Protein AF-A0A2E8VNT6-F1 (afdb_monomer_lite)

Sequence (200 aa):
RGEWRAFFTAFHWITGPALMLIVGVPWYIFAEQATSGF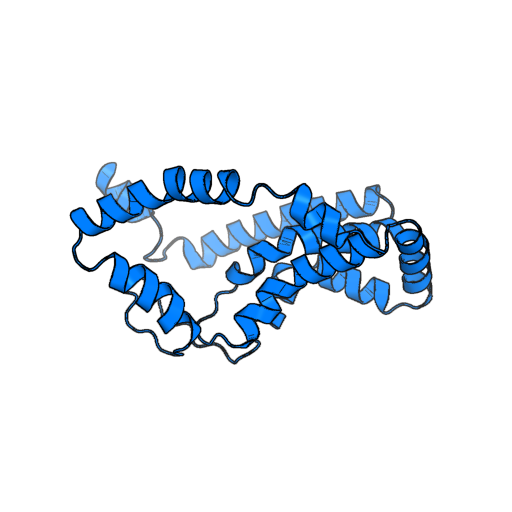LEHFIVGEHFSRFTEPTWEGDPYGAVKDMPRGSVWVFLIVASAPWSLAAGILLAVPAWRRKVLLLTGDVSRDWLVYLMCWALIPAVFFTLARNVLVTYVLPAMPAVAILCGLCLTAVLSRRVIVSGATAMVVLFGAASIVGYERYYAGHKYNQRPIIRTYHE

Radius of gyration: 22.33 Å; chains: 1; bounding box: 42×59×60 Å

pLDDT: mean 86.31, std 10.23, range [54.69, 98.12]

Structure (mmCIF, N/CA/C/O backbone):
data_AF-A0A2E8VNT6-F1
#
_entry.id   AF-A0A2E8VNT6-F1
#
loop_
_atom_site.group_PDB
_atom_site.id
_atom_site.type_symbol
_atom_site.label_atom_id
_atom_site.label_alt_id
_atom_site.label_comp_id
_atom_site.label_asym_id
_atom_site.label_entity_id
_atom_site.label_seq_id
_atom_site.pdbx_PDB_ins_code
_atom_site.Cartn_x
_atom_site.Cartn_y
_atom_site.Cartn_z
_atom_site.occupancy
_atom_site.B_iso_or_equiv
_atom_site.auth_seq_id
_atom_site.auth_comp_id
_atom_site.auth_asym_id
_atom_site.auth_atom_id
_atom_site.pdbx_PDB_model_num
ATOM 1 N N . ARG A 1 1 ? 15.716 -24.598 -4.167 1.00 54.69 1 ARG A N 1
ATOM 2 C CA . ARG A 1 1 ? 16.681 -23.845 -3.328 1.00 54.69 1 ARG A CA 1
ATOM 3 C C . ARG A 1 1 ? 16.250 -23.998 -1.871 1.00 54.69 1 ARG A C 1
ATOM 5 O O . ARG A 1 1 ? 15.074 -23.814 -1.587 1.00 54.69 1 ARG A O 1
ATOM 12 N N . GLY A 1 2 ? 17.143 -24.455 -0.989 1.00 57.56 2 GLY A N 1
ATOM 13 C CA . GLY A 1 2 ? 16.870 -24.809 0.418 1.00 57.56 2 GLY A CA 1
ATOM 14 C C . GLY A 1 2 ? 16.838 -23.624 1.394 1.00 57.56 2 GLY A C 1
ATOM 15 O O . GLY A 1 2 ? 17.173 -23.788 2.561 1.00 57.56 2 GLY A O 1
ATOM 16 N N . GLU A 1 3 ? 16.475 -22.428 0.926 1.00 67.56 3 GLU A N 1
ATOM 17 C CA . GLU A 1 3 ? 16.629 -21.157 1.663 1.00 67.56 3 GLU A CA 1
ATOM 18 C C . GLU A 1 3 ? 15.570 -20.916 2.751 1.00 67.56 3 GLU A C 1
ATOM 20 O O . GLU A 1 3 ? 15.686 -20.015 3.572 1.00 67.56 3 GLU A O 1
ATOM 25 N N . TRP A 1 4 ? 14.556 -21.768 2.827 1.00 69.25 4 TRP A N 1
ATOM 26 C CA . TRP A 1 4 ? 13.490 -21.717 3.827 1.00 69.25 4 TRP A CA 1
ATOM 27 C C . TRP A 1 4 ? 14.045 -22.045 5.215 1.00 69.25 4 TRP A C 1
ATOM 29 O O . TRP A 1 4 ? 13.605 -21.470 6.204 1.00 69.25 4 TRP A O 1
ATOM 39 N N . ARG A 1 5 ? 15.096 -22.874 5.293 1.00 69.75 5 ARG A N 1
ATOM 40 C CA . ARG A 1 5 ? 15.846 -23.074 6.541 1.00 69.75 5 ARG A CA 1
ATOM 41 C C . ARG A 1 5 ? 16.517 -21.783 7.010 1.00 69.75 5 ARG A C 1
ATOM 43 O O . ARG A 1 5 ? 16.443 -21.486 8.194 1.00 69.75 5 ARG A O 1
ATOM 50 N N . ALA A 1 6 ? 17.088 -21.000 6.090 1.00 75.12 6 ALA A N 1
ATOM 51 C CA . ALA A 1 6 ? 17.708 -19.716 6.416 1.00 75.12 6 ALA A CA 1
ATOM 52 C C . ALA A 1 6 ? 16.679 -18.705 6.945 1.00 75.12 6 ALA A C 1
ATOM 54 O O . ALA A 1 6 ? 16.972 -17.989 7.896 1.00 75.12 6 ALA A O 1
ATOM 55 N N . PHE A 1 7 ? 15.457 -18.700 6.401 1.00 72.56 7 PHE A N 1
ATOM 56 C CA . PHE A 1 7 ? 14.344 -17.911 6.940 1.00 72.56 7 PHE A CA 1
ATOM 57 C C . PHE A 1 7 ? 14.046 -18.270 8.403 1.00 72.56 7 PHE A C 1
ATOM 59 O O . PHE A 1 7 ? 14.003 -17.387 9.257 1.00 72.56 7 PHE A O 1
ATOM 66 N N . PHE A 1 8 ? 13.919 -19.562 8.723 1.00 77.81 8 PHE A N 1
ATOM 67 C CA . PHE A 1 8 ? 13.650 -19.988 10.099 1.00 77.81 8 PHE A CA 1
ATOM 68 C C . PHE A 1 8 ? 14.819 -19.731 11.059 1.00 77.81 8 PHE A C 1
ATOM 70 O O . PHE A 1 8 ? 14.569 -19.508 12.238 1.00 77.81 8 PHE A O 1
ATOM 77 N N . THR A 1 9 ? 16.069 -19.716 10.591 1.00 78.75 9 THR A N 1
ATOM 78 C CA . THR A 1 9 ? 17.236 -19.447 11.450 1.00 78.75 9 THR A CA 1
ATOM 79 C C . THR A 1 9 ? 17.587 -17.966 11.579 1.00 78.75 9 THR A C 1
ATOM 81 O O . THR A 1 9 ? 18.187 -17.577 12.574 1.00 78.75 9 THR A O 1
ATOM 84 N N . ALA A 1 10 ? 17.253 -17.139 10.586 1.00 78.69 10 ALA A N 1
ATOM 85 C CA . ALA A 1 10 ? 17.544 -15.704 10.594 1.00 78.69 10 ALA A CA 1
ATOM 86 C C . ALA A 1 10 ? 16.441 -14.876 11.269 1.00 78.69 10 ALA A C 1
ATOM 88 O O . ALA A 1 10 ? 16.672 -13.733 11.663 1.00 78.69 10 ALA A O 1
ATOM 89 N N . PHE A 1 11 ? 15.231 -15.428 11.380 1.00 82.38 11 PHE A N 1
ATOM 90 C CA . PHE A 1 11 ? 14.102 -14.721 11.961 1.00 82.38 11 PHE A CA 1
ATOM 91 C C . PHE A 1 11 ? 14.100 -14.821 13.492 1.00 82.38 11 PHE A C 1
ATOM 93 O O . PHE A 1 11 ? 14.269 -15.886 14.086 1.00 82.38 11 PHE A O 1
ATOM 100 N N . HIS A 1 12 ? 13.872 -13.686 14.145 1.00 89.81 12 HIS A N 1
ATOM 101 C CA . HIS A 1 12 ? 13.847 -13.547 15.597 1.00 89.81 12 HIS A CA 1
ATOM 102 C C . HIS A 1 12 ? 12.494 -13.995 16.176 1.00 89.81 12 HIS A C 1
ATOM 104 O O . HIS A 1 12 ? 11.727 -13.182 16.690 1.00 89.81 12 HIS A O 1
ATOM 110 N N . TRP A 1 13 ? 12.190 -15.294 16.086 1.00 89.94 13 TRP A N 1
ATOM 111 C CA . TRP A 1 13 ? 10.871 -15.869 16.408 1.00 89.94 13 TRP A CA 1
ATOM 112 C C . TRP A 1 13 ? 10.367 -15.608 17.826 1.00 89.94 13 TRP A C 1
ATOM 114 O O . TRP A 1 13 ? 9.163 -15.636 18.048 1.00 89.94 13 TRP A O 1
ATOM 124 N N . ILE A 1 14 ? 11.269 -15.370 18.778 1.00 93.12 14 ILE A N 1
ATOM 125 C CA . ILE A 1 14 ? 10.905 -15.108 20.175 1.00 93.12 14 ILE A CA 1
ATOM 126 C C . ILE A 1 14 ? 11.100 -13.631 20.501 1.00 93.12 14 ILE A C 1
ATOM 128 O O . ILE A 1 14 ? 10.168 -12.969 20.949 1.00 93.12 14 ILE A O 1
ATOM 132 N N . THR A 1 15 ? 12.293 -13.086 20.249 1.00 94.62 15 THR A N 1
ATOM 133 C CA . THR A 1 15 ? 12.616 -11.706 20.636 1.00 94.62 15 THR A CA 1
ATOM 134 C C . THR A 1 15 ? 11.823 -10.670 19.840 1.00 94.62 15 THR A C 1
ATOM 136 O O . THR A 1 15 ? 11.452 -9.647 20.407 1.00 94.62 15 THR A O 1
ATOM 139 N N . GLY A 1 16 ? 11.494 -10.941 18.572 1.00 93.50 16 GLY A N 1
ATOM 140 C CA . GLY A 1 16 ? 10.648 -10.069 17.753 1.00 93.50 16 GLY A CA 1
ATOM 141 C C . GLY A 1 16 ? 9.225 -9.946 18.309 1.00 93.50 16 GLY A C 1
ATOM 142 O O . GLY A 1 16 ? 8.8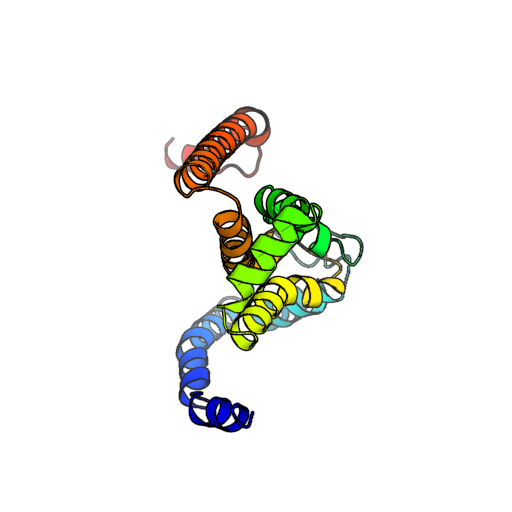17 -8.840 18.665 1.00 93.50 16 GLY A O 1
ATOM 143 N N . PRO A 1 17 ? 8.471 -11.055 18.449 1.00 96.00 17 PRO A N 1
ATOM 144 C CA . PRO A 1 17 ? 7.146 -11.025 19.065 1.00 96.00 17 PRO A CA 1
ATOM 145 C C . PRO A 1 17 ? 7.150 -10.526 20.512 1.00 96.00 17 PRO A C 1
ATOM 147 O O . PRO A 1 17 ? 6.259 -9.770 20.886 1.00 96.00 17 PRO A O 1
ATOM 150 N N . ALA A 1 18 ? 8.159 -10.873 21.318 1.00 97.06 18 ALA A N 1
ATOM 151 C CA . ALA A 1 18 ? 8.273 -10.355 22.681 1.00 97.06 18 ALA A CA 1
ATOM 152 C C . ALA A 1 18 ? 8.404 -8.825 22.693 1.00 97.06 18 ALA A C 1
ATOM 154 O O . ALA A 1 18 ? 7.678 -8.155 23.424 1.00 97.06 18 ALA A O 1
ATOM 155 N N . LEU A 1 19 ? 9.267 -8.261 21.841 1.00 97.19 19 LEU A N 1
ATOM 156 C CA . LEU A 1 19 ? 9.406 -6.813 21.699 1.00 97.19 19 LEU A CA 1
ATOM 157 C C . LEU A 1 19 ? 8.105 -6.166 21.205 1.00 97.19 19 LEU A C 1
ATOM 159 O O . LEU A 1 19 ? 7.689 -5.147 21.750 1.00 97.19 19 LEU A O 1
ATOM 163 N N . MET A 1 20 ? 7.433 -6.775 20.222 1.00 97.06 20 MET A N 1
ATOM 164 C CA . MET A 1 20 ? 6.132 -6.312 19.729 1.00 97.06 20 MET A CA 1
ATOM 165 C C . MET A 1 20 ? 5.100 -6.232 20.861 1.00 97.06 20 MET A C 1
ATOM 167 O O . MET A 1 20 ? 4.397 -5.231 20.974 1.00 97.06 20 MET A O 1
ATOM 171 N N . LEU A 1 21 ? 5.021 -7.259 21.713 1.00 97.69 21 LEU A N 1
ATOM 172 C CA . LEU A 1 21 ? 4.088 -7.288 22.839 1.00 97.69 21 LEU A CA 1
ATOM 173 C C . LEU A 1 21 ? 4.453 -6.250 23.902 1.00 97.69 21 LEU A C 1
ATOM 175 O O . LEU A 1 21 ? 3.574 -5.528 24.3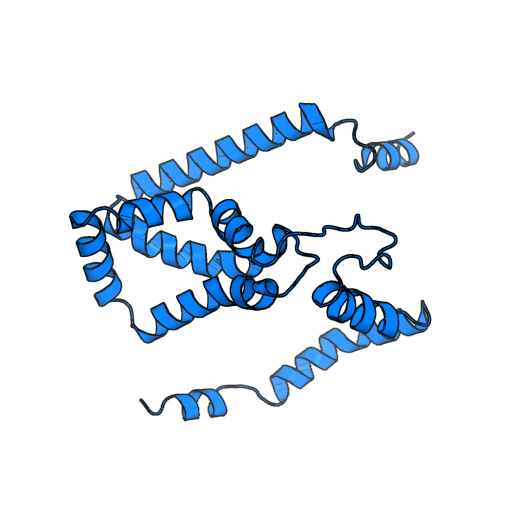56 1.00 97.69 21 LEU A O 1
ATOM 179 N N . ILE A 1 22 ? 5.736 -6.128 24.253 1.00 98.06 22 ILE A N 1
ATOM 180 C CA . ILE A 1 22 ? 6.217 -5.136 25.227 1.00 98.06 22 ILE A CA 1
ATOM 181 C C . ILE A 1 22 ? 5.878 -3.711 24.780 1.00 98.06 22 ILE A C 1
ATOM 183 O O . ILE A 1 22 ? 5.513 -2.884 25.609 1.00 98.06 22 ILE A O 1
ATOM 187 N N . VAL A 1 23 ? 5.978 -3.421 23.482 1.00 97.94 23 VAL A N 1
ATOM 188 C CA . VAL A 1 23 ? 5.670 -2.092 22.938 1.00 97.94 23 VAL A CA 1
ATOM 189 C C . VAL A 1 23 ? 4.162 -1.880 22.775 1.00 97.94 23 VAL A C 1
ATOM 191 O O . VAL A 1 23 ? 3.658 -0.811 23.106 1.00 97.94 23 VAL A O 1
ATOM 194 N N . GLY A 1 24 ? 3.435 -2.872 22.257 1.00 97.00 24 GLY A N 1
ATOM 195 C CA . GLY A 1 24 ? 2.027 -2.720 21.888 1.00 97.00 24 GLY A CA 1
ATOM 196 C C . GLY A 1 24 ? 1.048 -2.901 23.048 1.00 97.00 24 GLY A C 1
ATOM 197 O O . GLY A 1 24 ? 0.158 -2.076 23.239 1.00 97.00 24 GLY A O 1
ATOM 198 N N . VAL A 1 25 ? 1.201 -3.972 23.831 1.00 97.62 25 VAL A N 1
ATOM 199 C CA . VAL A 1 25 ? 0.207 -4.408 24.830 1.00 97.62 25 VAL A CA 1
ATOM 200 C C . VAL A 1 25 ? -0.062 -3.379 25.936 1.00 97.62 25 VAL A C 1
ATOM 202 O O . VAL A 1 25 ? -1.234 -3.231 26.286 1.00 97.62 25 VAL A O 1
ATOM 205 N N . PRO A 1 26 ? 0.926 -2.634 26.478 1.00 98.12 26 PRO A N 1
ATOM 206 C CA . PRO A 1 26 ? 0.655 -1.696 27.568 1.00 98.12 26 PRO A CA 1
ATOM 207 C C . PRO A 1 26 ? -0.438 -0.673 27.242 1.00 98.12 26 PRO A C 1
ATOM 209 O O . PRO A 1 26 ? -1.290 -0.399 28.082 1.00 98.12 26 PRO A O 1
ATOM 212 N N . TRP A 1 27 ? -0.469 -0.159 26.007 1.00 97.56 27 TRP A N 1
ATOM 213 C CA . TRP A 1 27 ? -1.494 0.797 25.589 1.00 97.56 27 TRP A CA 1
ATOM 214 C C . TRP A 1 27 ? -2.894 0.174 25.557 1.00 97.56 27 TRP A C 1
ATOM 216 O O . TRP A 1 27 ? -3.840 0.784 26.047 1.00 97.56 27 TRP A O 1
ATOM 226 N N . TYR A 1 28 ? -3.023 -1.057 25.053 1.00 96.81 28 TYR A N 1
ATOM 227 C CA . TYR A 1 28 ? -4.299 -1.781 25.031 1.00 96.81 28 TYR A CA 1
ATOM 228 C C . TYR A 1 28 ? -4.842 -2.038 26.442 1.00 96.81 28 TYR A C 1
ATOM 230 O O . TYR A 1 28 ? -6.045 -1.915 26.662 1.00 96.81 28 TYR A O 1
ATOM 238 N N . ILE A 1 29 ? -3.963 -2.341 27.406 1.00 97.56 29 ILE A N 1
ATOM 239 C CA . ILE A 1 29 ? -4.353 -2.502 28.814 1.00 97.56 29 ILE A CA 1
ATOM 240 C C . ILE A 1 29 ? -4.888 -1.177 29.370 1.00 97.56 29 ILE A C 1
ATOM 242 O O . ILE A 1 29 ? -5.965 -1.157 29.963 1.00 97.56 29 ILE A O 1
ATOM 246 N N . PHE A 1 30 ? -4.178 -0.065 29.160 1.00 97.88 30 PHE A N 1
ATOM 247 C CA . PHE A 1 30 ? -4.637 1.240 29.644 1.00 97.88 30 PHE A CA 1
ATOM 248 C C . PHE A 1 30 ? -5.936 1.697 28.973 1.00 97.88 30 PHE A C 1
ATOM 250 O O . PHE A 1 30 ? -6.785 2.280 29.643 1.00 97.88 30 PHE A O 1
ATOM 257 N N . ALA A 1 31 ? -6.119 1.407 27.684 1.00 97.12 31 ALA A N 1
ATOM 258 C CA . ALA A 1 31 ? -7.351 1.713 26.967 1.00 97.12 31 ALA A CA 1
ATOM 259 C C . ALA A 1 31 ? -8.554 0.947 27.546 1.00 97.12 31 ALA A C 1
ATOM 261 O O . ALA A 1 31 ? -9.582 1.560 27.816 1.00 97.12 31 ALA A O 1
ATOM 262 N N . GLU A 1 32 ? -8.406 -0.353 27.825 1.00 97.56 32 GLU A N 1
ATOM 263 C CA . GLU A 1 32 ? -9.459 -1.159 28.463 1.00 97.56 32 GLU A CA 1
ATOM 264 C C . GLU A 1 32 ? -9.783 -0.677 29.883 1.00 97.56 32 GLU A C 1
ATOM 266 O O . GLU A 1 32 ? -10.946 -0.595 30.269 1.00 97.56 32 GLU A O 1
ATOM 271 N N . GLN A 1 33 ? -8.763 -0.310 30.665 1.00 97.62 33 GLN A N 1
ATOM 272 C CA . GLN A 1 33 ? -8.960 0.229 32.014 1.00 97.62 33 GLN A CA 1
ATOM 273 C C . GLN A 1 33 ? -9.677 1.585 32.003 1.00 97.62 33 GLN A C 1
ATOM 275 O O . GLN A 1 33 ? -10.478 1.863 32.893 1.00 97.62 33 GLN A O 1
ATOM 280 N N . ALA A 1 34 ? -9.385 2.432 31.014 1.00 97.38 34 ALA A N 1
ATOM 281 C CA . ALA A 1 34 ? -10.008 3.743 30.868 1.00 97.38 34 ALA A CA 1
ATOM 282 C C . ALA A 1 34 ? -11.419 3.666 30.266 1.00 97.38 34 ALA A C 1
ATOM 284 O O . ALA A 1 34 ? -12.248 4.543 30.507 1.00 97.38 34 ALA A O 1
ATOM 285 N N . THR A 1 35 ? -11.702 2.652 29.449 1.00 96.38 35 THR A N 1
ATOM 286 C CA . THR A 1 35 ? -12.988 2.468 28.772 1.00 96.38 35 THR A CA 1
ATOM 287 C C . THR A 1 35 ? -13.298 0.980 28.684 1.00 96.38 35 THR A C 1
ATOM 289 O O . THR A 1 35 ? -12.844 0.288 27.776 1.00 96.38 35 THR A O 1
ATOM 292 N N . SER A 1 36 ? -14.081 0.488 29.646 1.00 96.06 36 SER A N 1
ATOM 293 C CA . SER A 1 36 ? -14.456 -0.927 29.704 1.00 96.06 36 SER A CA 1
ATOM 294 C C . SER A 1 36 ? -15.194 -1.358 28.432 1.00 96.06 36 SER A C 1
ATOM 296 O O . SER A 1 36 ? -16.091 -0.653 27.966 1.00 96.06 36 SER A O 1
ATOM 298 N N . GLY A 1 37 ? -14.805 -2.507 27.873 1.00 94.88 37 GLY A N 1
ATOM 299 C CA . GLY A 1 37 ? -15.329 -3.031 26.609 1.00 94.88 37 GLY A CA 1
ATOM 300 C C . GLY A 1 37 ? -14.573 -2.547 25.366 1.00 94.88 37 GLY A C 1
ATOM 301 O O . GLY A 1 37 ? -14.934 -2.921 24.248 1.00 94.88 37 GLY A O 1
ATOM 302 N N . PHE A 1 38 ? -13.512 -1.748 25.530 1.00 94.88 38 PHE A N 1
ATOM 303 C CA . PHE A 1 38 ? -12.691 -1.261 24.422 1.00 94.88 38 PHE A CA 1
ATOM 304 C C . PHE A 1 38 ? -12.102 -2.404 23.588 1.00 94.88 38 PHE A C 1
ATOM 306 O O . PHE A 1 38 ? -12.161 -2.345 22.363 1.00 94.88 38 PHE A O 1
ATOM 313 N N . LEU A 1 39 ? -11.551 -3.450 24.211 1.00 95.88 39 LEU A N 1
ATOM 314 C CA . LEU A 1 39 ? -10.917 -4.557 23.489 1.00 95.88 39 LEU A CA 1
ATOM 315 C C . LEU A 1 39 ? -11.917 -5.365 22.670 1.00 95.88 39 LEU A C 1
ATOM 317 O O . LEU A 1 39 ? -11.607 -5.741 21.541 1.00 95.88 39 LEU A O 1
ATOM 321 N N . GLU A 1 40 ? -13.109 -5.614 23.211 1.00 94.62 40 GLU A N 1
ATOM 322 C CA . GLU A 1 40 ? -14.177 -6.295 22.479 1.00 94.62 40 GLU A CA 1
ATOM 323 C C . GLU A 1 40 ? -14.585 -5.468 21.259 1.00 94.62 40 GLU A C 1
ATOM 325 O O . GLU A 1 40 ? -14.558 -5.960 20.132 1.00 94.62 40 GLU A O 1
ATOM 330 N N . HIS A 1 41 ? -14.853 -4.179 21.458 1.00 91.50 41 HIS A N 1
ATOM 331 C CA . HIS A 1 41 ? -15.207 -3.281 20.369 1.00 91.50 41 HIS A CA 1
ATOM 332 C C . HIS A 1 41 ? -14.091 -3.164 19.311 1.00 91.50 41 HIS A C 1
ATOM 334 O O . HIS A 1 41 ? -14.339 -3.340 18.119 1.00 91.50 41 HIS A O 1
ATOM 340 N N . PHE A 1 42 ? -12.850 -2.903 19.727 1.00 92.00 42 PHE A N 1
ATOM 341 C CA . PHE A 1 42 ? -11.739 -2.628 18.819 1.00 92.00 42 PHE A CA 1
ATOM 342 C C . PHE A 1 42 ? -11.224 -3.887 18.117 1.00 92.00 42 PHE A C 1
ATOM 344 O O . PHE A 1 42 ? -10.982 -3.867 16.912 1.00 92.00 42 PHE A O 1
ATOM 351 N N . ILE A 1 43 ? -11.040 -5.001 18.830 1.00 93.75 43 ILE A N 1
ATOM 352 C CA . ILE A 1 43 ? -10.542 -6.234 18.209 1.00 93.75 43 ILE A CA 1
ATOM 353 C C . ILE A 1 43 ? -11.675 -6.924 17.452 1.00 93.75 43 ILE A C 1
ATOM 355 O O . ILE A 1 43 ? -11.504 -7.227 16.276 1.00 93.75 43 ILE A O 1
ATOM 359 N N . VAL A 1 44 ? -12.831 -7.164 18.079 1.00 92.12 44 VAL A N 1
ATOM 360 C CA . VAL A 1 44 ? -13.922 -7.921 17.441 1.00 92.12 44 VAL A CA 1
ATOM 361 C C . VAL A 1 44 ? -14.675 -7.054 16.440 1.00 92.12 44 VAL A C 1
ATOM 363 O O . VAL A 1 44 ? -14.716 -7.396 15.260 1.00 92.12 44 VAL A O 1
ATOM 366 N N . GLY A 1 45 ? -15.207 -5.915 16.876 1.00 89.25 45 GLY A N 1
ATOM 367 C CA . GLY A 1 45 ? -16.002 -5.030 16.021 1.00 89.25 45 GLY A CA 1
ATOM 368 C C . GLY A 1 45 ? -15.194 -4.435 14.865 1.00 89.25 45 GLY A C 1
ATOM 369 O O . GLY A 1 45 ? -15.459 -4.705 13.691 1.00 89.25 45 GLY A O 1
ATOM 370 N N . GLU A 1 46 ? -14.159 -3.659 15.187 1.00 88.56 46 GLU A N 1
ATOM 371 C CA . GLU A 1 46 ? -13.434 -2.869 14.181 1.00 88.56 46 GLU A CA 1
ATOM 372 C C . GLU A 1 46 ? -12.539 -3.699 13.244 1.00 88.56 46 GLU A C 1
ATOM 374 O O . GLU A 1 46 ? -12.217 -3.219 12.154 1.00 88.56 46 GLU A O 1
ATOM 379 N N . HIS A 1 47 ? -12.163 -4.936 13.607 1.00 89.56 47 HIS A N 1
ATOM 380 C CA . HIS A 1 47 ? -11.392 -5.823 12.720 1.00 89.56 47 HIS A CA 1
ATOM 381 C C . HIS A 1 47 ? -12.228 -6.971 12.144 1.00 89.56 47 HIS A C 1
ATOM 383 O O . HIS A 1 47 ? -12.315 -7.091 10.921 1.00 89.56 47 HIS A O 1
ATOM 389 N N . PHE A 1 48 ? -12.835 -7.828 12.973 1.00 89.19 48 PHE A N 1
ATOM 390 C CA . PHE A 1 48 ? -13.541 -9.017 12.474 1.00 89.19 48 PHE A CA 1
ATOM 391 C C . PHE A 1 48 ? -14.905 -8.674 11.871 1.00 89.19 48 PHE A C 1
ATOM 393 O O . PHE A 1 48 ? -15.170 -9.051 10.723 1.00 89.19 48 PHE A O 1
ATOM 400 N N . SER A 1 49 ? -15.752 -7.943 12.601 1.00 87.50 49 SER A N 1
ATOM 401 C CA . SER A 1 49 ? -17.081 -7.561 12.111 1.00 87.50 49 SER A CA 1
ATOM 402 C C . SER A 1 49 ? -16.953 -6.649 10.897 1.00 87.50 49 SER A C 1
ATOM 404 O O . SER A 1 49 ? -17.506 -6.961 9.848 1.00 87.50 49 SER A O 1
ATOM 406 N N . ARG A 1 50 ? -16.108 -5.611 10.946 1.00 84.50 50 ARG A N 1
ATOM 407 C CA . ARG A 1 50 ? -15.853 -4.737 9.783 1.00 84.50 50 ARG A CA 1
ATOM 408 C C . ARG A 1 50 ? -15.353 -5.492 8.543 1.00 84.50 50 ARG A C 1
ATOM 410 O O . ARG A 1 50 ? -15.704 -5.125 7.423 1.00 84.50 50 ARG A O 1
ATOM 417 N N . PHE A 1 51 ? -14.533 -6.532 8.703 1.00 87.00 51 PHE A N 1
ATOM 418 C CA . PHE A 1 51 ? -14.056 -7.315 7.560 1.00 87.00 51 PHE A CA 1
ATOM 419 C C . PHE A 1 51 ? -15.159 -8.201 6.959 1.00 87.00 51 PHE A C 1
ATOM 421 O O . PHE A 1 51 ? -15.245 -8.347 5.737 1.00 87.00 51 PHE A O 1
ATOM 428 N N . THR A 1 52 ? -16.000 -8.804 7.799 1.00 85.69 52 THR A N 1
ATOM 429 C CA . THR A 1 52 ? -16.960 -9.841 7.384 1.00 85.69 52 THR A CA 1
ATOM 430 C C . THR A 1 52 ? -18.351 -9.292 7.055 1.00 85.69 52 THR A C 1
ATOM 432 O O . THR A 1 52 ? -19.024 -9.802 6.150 1.00 85.69 52 THR A O 1
ATOM 435 N N . GLU A 1 53 ? -18.783 -8.225 7.717 1.00 81.50 53 GLU A N 1
ATOM 436 C CA . GLU A 1 53 ? -20.117 -7.632 7.618 1.00 81.50 53 GLU A CA 1
ATOM 437 C C . GLU A 1 53 ? -20.117 -6.405 6.679 1.00 81.50 53 GLU A C 1
ATOM 439 O O . GLU A 1 53 ? -19.176 -5.613 6.699 1.00 81.50 53 GLU A O 1
ATOM 444 N N . PRO A 1 54 ? -21.138 -6.223 5.815 1.00 68.88 54 PRO A N 1
ATOM 445 C CA . PRO A 1 54 ? -21.220 -5.062 4.918 1.00 68.88 54 PRO A CA 1
ATOM 446 C C . PRO A 1 54 ? -21.587 -3.772 5.655 1.00 68.88 54 PRO A C 1
ATOM 448 O O . PRO A 1 54 ? -21.089 -2.698 5.333 1.00 68.88 54 PRO A O 1
ATOM 451 N N . THR A 1 55 ? -22.449 -3.890 6.661 1.00 64.94 55 THR A N 1
ATOM 452 C CA . THR A 1 55 ? -23.056 -2.786 7.402 1.00 64.94 55 THR A CA 1
ATOM 453 C C . THR A 1 55 ? -22.665 -2.877 8.869 1.00 64.94 55 THR A C 1
ATOM 455 O O . THR A 1 55 ? -23.516 -3.040 9.738 1.00 64.94 55 THR A O 1
ATOM 458 N N . TRP A 1 56 ? -21.362 -2.809 9.152 1.00 65.50 56 TRP A N 1
ATOM 459 C CA . TRP A 1 56 ? -20.914 -2.577 10.524 1.00 65.50 56 TRP A CA 1
ATOM 460 C C . TRP A 1 56 ? -21.317 -1.151 10.927 1.00 65.50 56 TRP A C 1
ATOM 462 O O . TRP A 1 56 ? -20.635 -0.185 10.587 1.00 65.50 56 TRP A O 1
ATOM 472 N N . GLU A 1 57 ? -22.468 -1.033 11.591 1.00 58.97 57 GLU A N 1
ATOM 473 C CA . GLU A 1 57 ? -23.028 0.219 12.129 1.00 58.97 57 GLU A CA 1
ATOM 474 C C . GLU A 1 57 ? -22.373 0.641 13.453 1.00 58.97 57 GLU A C 1
ATOM 476 O O . GLU A 1 57 ? -22.667 1.707 13.984 1.00 58.97 57 GLU A O 1
ATOM 481 N N . GLY A 1 58 ? -21.474 -0.186 13.992 1.00 58.25 58 GLY A N 1
ATOM 482 C CA . GLY A 1 58 ? -20.826 0.048 15.277 1.00 58.25 58 GLY A CA 1
ATOM 483 C C . GLY A 1 58 ? -19.717 1.098 15.268 1.00 58.25 58 GLY A C 1
ATOM 484 O O . GLY A 1 58 ? -19.108 1.280 16.313 1.00 58.25 58 GLY A O 1
ATOM 485 N N . ASP A 1 59 ? -19.447 1.785 14.151 1.00 62.66 59 ASP A N 1
ATOM 486 C CA . ASP A 1 59 ? -18.500 2.908 14.103 1.00 62.66 59 ASP A CA 1
ATOM 487 C C . ASP A 1 59 ? -19.229 4.241 14.390 1.00 62.66 59 ASP A C 1
ATOM 489 O O . ASP A 1 59 ? -19.845 4.809 13.484 1.00 62.66 59 ASP A O 1
ATOM 493 N N . PRO A 1 60 ? -19.156 4.792 15.620 1.00 55.47 60 PRO A N 1
ATOM 494 C CA . PRO A 1 60 ? -19.776 6.077 15.952 1.00 55.47 60 PRO A CA 1
ATOM 495 C C . PRO A 1 60 ? -19.184 7.280 15.194 1.00 55.47 60 PRO A C 1
ATOM 497 O O . PRO A 1 60 ? -19.744 8.377 15.264 1.00 55.47 60 PRO A O 1
ATOM 500 N N . TYR A 1 61 ? -18.070 7.112 14.472 1.00 55.31 61 TYR A N 1
ATOM 501 C CA . TYR A 1 61 ? -17.323 8.195 13.828 1.00 55.31 61 TYR A CA 1
ATOM 502 C C . TYR A 1 61 ? -17.208 8.062 12.299 1.00 55.31 61 TYR A C 1
ATOM 504 O O . TYR A 1 61 ? -16.794 9.021 11.637 1.00 55.31 61 TYR A O 1
ATOM 512 N N . GLY A 1 62 ? -17.589 6.923 11.717 1.00 55.53 62 GLY A N 1
ATOM 513 C CA . GLY A 1 62 ? -17.408 6.616 10.299 1.00 55.53 62 GLY A CA 1
ATOM 514 C C . GLY A 1 62 ? -18.703 6.263 9.571 1.00 55.53 62 GLY A C 1
ATOM 515 O O . GLY A 1 62 ? -19.544 5.519 10.057 1.00 55.53 62 GLY A O 1
ATOM 516 N N . ALA A 1 63 ? -18.859 6.774 8.348 1.00 58.78 63 ALA A N 1
ATOM 517 C CA . ALA A 1 63 ? -19.928 6.320 7.461 1.00 58.78 63 ALA A CA 1
ATOM 518 C C . ALA A 1 63 ? -19.663 4.878 6.994 1.00 58.78 63 ALA A C 1
ATOM 520 O O . ALA A 1 63 ? -18.528 4.554 6.632 1.00 58.78 63 ALA A O 1
ATOM 521 N N . VAL A 1 64 ? -20.709 4.047 6.936 1.00 60.16 64 VAL A N 1
ATOM 522 C CA . VAL A 1 64 ? -20.652 2.713 6.318 1.00 60.16 64 VAL A CA 1
ATOM 523 C C . VAL A 1 64 ? -20.223 2.853 4.857 1.00 60.16 64 VAL A C 1
ATOM 525 O O . VAL A 1 64 ? -20.814 3.617 4.092 1.00 60.16 64 VAL A O 1
ATOM 528 N N . LYS A 1 65 ? -19.178 2.120 4.468 1.00 67.44 65 LYS A N 1
ATOM 529 C CA . LYS A 1 65 ? -18.646 2.093 3.102 1.00 67.44 65 LYS A CA 1
ATOM 530 C C . LYS A 1 65 ? -18.815 0.700 2.522 1.00 67.44 65 LYS A C 1
ATOM 532 O O . LYS A 1 65 ? -17.838 -0.024 2.349 1.00 67.44 65 LYS A O 1
ATOM 537 N N . ASP A 1 66 ? -20.069 0.334 2.272 1.00 77.50 66 ASP A N 1
ATOM 538 C CA . ASP A 1 66 ? -20.394 -0.920 1.598 1.00 77.50 66 ASP A CA 1
ATOM 539 C C . ASP A 1 66 ? -19.976 -0.828 0.127 1.00 77.50 66 ASP A C 1
ATOM 541 O O . ASP A 1 66 ? -20.545 -0.076 -0.670 1.00 77.50 66 ASP A O 1
ATOM 545 N N . MET A 1 67 ? -18.919 -1.560 -0.206 1.00 82.31 67 MET A N 1
ATOM 546 C CA . MET A 1 67 ? -18.317 -1.590 -1.530 1.00 82.31 67 MET A CA 1
ATOM 547 C C . MET A 1 67 ? -18.484 -2.994 -2.116 1.00 82.31 67 MET A C 1
ATOM 549 O O . MET A 1 67 ? -18.281 -3.989 -1.414 1.00 82.31 67 MET A O 1
ATOM 553 N N . PRO A 1 68 ? -18.764 -3.124 -3.428 1.00 87.19 68 PRO A N 1
ATOM 554 C CA . PRO A 1 68 ? -18.755 -4.422 -4.089 1.00 87.19 68 PRO A CA 1
ATOM 555 C C . PRO A 1 68 ? -17.441 -5.170 -3.835 1.00 87.19 68 PRO A C 1
ATOM 557 O O . PRO A 1 68 ? -16.356 -4.575 -3.874 1.00 87.19 68 PRO A O 1
ATOM 560 N N . ARG A 1 69 ? -17.518 -6.487 -3.611 1.00 89.12 69 ARG A N 1
ATOM 561 C CA . ARG A 1 69 ? -16.326 -7.327 -3.412 1.00 89.12 69 ARG A CA 1
ATOM 562 C C . ARG A 1 69 ? -15.345 -7.149 -4.568 1.00 89.12 69 ARG A C 1
ATOM 564 O O . ARG A 1 69 ? -15.738 -7.099 -5.730 1.00 89.12 69 ARG A O 1
ATOM 571 N N . GLY A 1 70 ? -14.062 -7.052 -4.236 1.00 90.69 70 GLY A N 1
ATOM 572 C CA . GLY A 1 70 ? -13.009 -6.782 -5.215 1.00 90.69 70 GLY A CA 1
ATOM 573 C C . GLY A 1 70 ? -12.833 -5.306 -5.603 1.00 90.69 70 GLY A C 1
ATOM 574 O O . GLY A 1 70 ? -11.910 -5.012 -6.360 1.00 90.69 70 GLY A O 1
ATOM 575 N N . SER A 1 71 ? -13.603 -4.359 -5.046 1.00 92.50 71 SER A N 1
ATOM 576 C CA . SER A 1 71 ? -13.376 -2.912 -5.265 1.00 92.50 71 SER A CA 1
ATOM 577 C C . SER A 1 71 ? -11.948 -2.471 -4.919 1.00 92.50 71 SER A C 1
ATOM 579 O O . SER A 1 71 ? -11.414 -1.545 -5.530 1.00 92.50 71 SER A O 1
ATOM 581 N N . VAL A 1 72 ? -11.283 -3.183 -4.002 1.00 93.69 72 VAL A N 1
ATOM 582 C CA . VAL A 1 72 ? -9.881 -2.943 -3.638 1.00 93.69 72 VAL A CA 1
ATOM 583 C C . VAL A 1 72 ? -8.917 -3.016 -4.828 1.00 93.69 72 VAL A C 1
ATOM 585 O O . VAL A 1 72 ? -7.924 -2.296 -4.845 1.00 93.69 72 VAL A O 1
ATOM 588 N N . TRP A 1 73 ? -9.208 -3.817 -5.858 1.00 93.94 73 TRP A N 1
ATOM 589 C CA . TRP A 1 73 ? -8.380 -3.881 -7.068 1.00 93.94 73 TRP A CA 1
ATOM 590 C C . TRP A 1 73 ? -8.440 -2.576 -7.858 1.00 93.94 73 TRP A C 1
ATOM 592 O O . TRP A 1 73 ? -7.415 -2.073 -8.315 1.00 93.94 73 TRP A O 1
ATOM 602 N N . VAL A 1 74 ? -9.634 -1.989 -7.959 1.00 92.69 74 VAL A N 1
ATOM 603 C CA . VAL A 1 74 ? -9.820 -0.669 -8.569 1.00 92.69 74 VAL A CA 1
ATOM 604 C C . VAL A 1 74 ? -9.120 0.390 -7.725 1.00 92.69 74 VAL A C 1
ATOM 606 O O . VAL A 1 74 ? -8.395 1.216 -8.273 1.00 92.69 74 VAL A O 1
ATOM 609 N N . PHE A 1 75 ? -9.253 0.332 -6.395 1.00 93.25 75 PHE A N 1
ATOM 610 C CA . PHE A 1 75 ? -8.541 1.244 -5.495 1.00 93.25 75 PHE A CA 1
ATOM 611 C C . PHE A 1 75 ? -7.029 1.137 -5.651 1.00 93.25 75 PHE A C 1
ATOM 613 O O . PHE A 1 75 ? -6.368 2.167 -5.694 1.00 93.25 75 PHE A O 1
ATOM 620 N N . LEU A 1 76 ? -6.481 -0.070 -5.809 1.00 93.19 76 LEU A N 1
ATOM 621 C CA . LEU A 1 76 ? -5.055 -0.273 -6.046 1.00 93.19 76 LEU A CA 1
ATOM 622 C C . LEU A 1 76 ? -4.623 0.392 -7.353 1.00 93.19 76 LEU A C 1
ATOM 624 O O . LEU A 1 76 ? -3.636 1.124 -7.356 1.00 93.19 76 LEU A O 1
ATOM 628 N N . ILE A 1 77 ? -5.367 0.193 -8.446 1.00 90.50 77 ILE A N 1
ATOM 629 C CA . ILE A 1 77 ? -5.068 0.805 -9.751 1.00 90.50 77 ILE A CA 1
ATOM 630 C C . ILE A 1 77 ? -5.135 2.332 -9.667 1.00 90.50 77 ILE A C 1
ATOM 632 O O . ILE A 1 77 ? -4.225 3.004 -10.147 1.00 90.50 77 ILE A O 1
ATOM 636 N N . VAL A 1 78 ? -6.176 2.878 -9.035 1.00 89.81 78 VAL A N 1
ATOM 637 C CA . VAL A 1 78 ? -6.381 4.328 -8.898 1.00 89.81 78 VAL A CA 1
ATOM 638 C C . VAL A 1 78 ? -5.343 4.954 -7.966 1.00 89.81 78 VAL A C 1
ATOM 640 O O . VAL A 1 78 ? -4.763 5.975 -8.313 1.00 89.81 78 VAL A O 1
ATOM 643 N N . ALA A 1 79 ? -5.049 4.340 -6.820 1.00 89.44 79 ALA A N 1
ATOM 644 C CA . ALA A 1 79 ? -4.046 4.837 -5.876 1.00 89.44 79 ALA A CA 1
ATOM 645 C C . ALA A 1 79 ? -2.625 4.798 -6.456 1.00 89.44 79 ALA A C 1
ATOM 647 O O . ALA A 1 79 ? -1.791 5.635 -6.121 1.00 89.44 79 ALA A O 1
ATOM 648 N N . SER A 1 80 ? -2.354 3.839 -7.344 1.00 88.50 80 SER A N 1
ATOM 649 C CA . SER A 1 80 ? -1.094 3.739 -8.088 1.00 88.50 80 SER A CA 1
ATOM 650 C C . SER A 1 80 ? -1.078 4.538 -9.384 1.00 88.50 80 SER A C 1
ATOM 652 O O . SER A 1 80 ? -0.039 4.607 -10.050 1.00 88.50 80 SER A O 1
ATOM 654 N N . ALA A 1 81 ? -2.199 5.159 -9.753 1.00 87.25 81 ALA A N 1
ATOM 655 C CA . ALA A 1 81 ? -2.256 6.001 -10.925 1.00 87.25 81 ALA A CA 1
ATOM 656 C C . ALA A 1 81 ? -1.383 7.249 -10.719 1.00 87.25 81 ALA A C 1
ATOM 658 O O . ALA A 1 81 ? -1.261 7.777 -9.612 1.00 87.25 81 ALA A O 1
ATOM 659 N N . PRO A 1 82 ? -0.760 7.737 -11.799 1.00 84.06 82 PRO A N 1
ATOM 660 C CA . PRO A 1 82 ? -0.790 7.221 -13.162 1.00 84.06 82 PRO A CA 1
ATOM 661 C C . PRO A 1 82 ? 0.332 6.216 -13.433 1.00 84.06 82 PRO A C 1
ATOM 663 O O . PRO A 1 82 ? 0.441 5.729 -14.552 1.00 84.06 82 PRO A O 1
ATOM 666 N N . TRP A 1 83 ? 1.179 5.898 -12.453 1.00 83.19 83 TRP A N 1
ATOM 667 C CA . TRP A 1 83 ? 2.331 5.015 -12.640 1.00 83.19 83 TRP A CA 1
ATOM 668 C C . TRP A 1 83 ? 1.919 3.599 -13.034 1.00 83.19 83 TRP A C 1
ATOM 670 O O . TRP A 1 83 ? 2.561 3.005 -13.895 1.00 83.19 83 TRP A O 1
ATOM 680 N N . SER A 1 84 ? 0.812 3.092 -12.488 1.00 80.06 84 SER A N 1
ATOM 681 C CA . SER A 1 84 ? 0.212 1.821 -12.909 1.00 80.06 84 SER A CA 1
ATOM 682 C C . SER A 1 84 ? -0.263 1.840 -14.359 1.00 80.06 84 SER A C 1
ATOM 684 O O . SER A 1 84 ? -0.041 0.872 -15.085 1.00 80.06 84 SER A O 1
ATOM 686 N N . LEU A 1 85 ? -0.849 2.952 -14.812 1.00 82.88 85 LEU A N 1
ATOM 687 C CA . LEU A 1 85 ? -1.242 3.138 -16.210 1.00 82.88 85 LEU A CA 1
ATOM 688 C C . LEU A 1 85 ? -0.011 3.209 -17.115 1.00 82.88 85 LEU A C 1
ATOM 690 O O . LEU A 1 85 ? 0.041 2.522 -18.131 1.00 82.88 85 LEU A O 1
ATOM 694 N N . ALA A 1 86 ? 1.007 3.980 -16.726 1.00 82.31 86 ALA A N 1
ATOM 695 C CA . ALA A 1 86 ? 2.260 4.076 -17.465 1.00 82.31 86 ALA A CA 1
ATOM 696 C C . ALA A 1 86 ? 2.950 2.706 -17.567 1.00 82.31 86 ALA A C 1
ATOM 698 O O . ALA A 1 86 ? 3.300 2.279 -18.663 1.00 82.31 86 ALA A O 1
ATOM 699 N N . ALA A 1 87 ? 3.078 1.975 -16.457 1.00 80.44 87 ALA A N 1
ATOM 700 C CA . ALA A 1 87 ? 3.642 0.629 -16.438 1.00 80.44 87 ALA A CA 1
ATOM 701 C C . ALA A 1 87 ? 2.816 -0.351 -17.291 1.00 80.44 87 ALA A C 1
ATOM 703 O O . ALA A 1 87 ? 3.385 -1.112 -18.072 1.00 80.44 87 ALA A O 1
ATOM 704 N N . GLY A 1 88 ? 1.482 -0.293 -17.214 1.00 82.38 88 GLY A N 1
ATOM 705 C CA . GLY A 1 88 ? 0.585 -1.102 -18.041 1.00 82.38 88 GLY A CA 1
ATOM 706 C C . GLY A 1 88 ? 0.758 -0.841 -19.541 1.00 82.38 88 GLY A C 1
ATOM 707 O O . GLY A 1 88 ? 0.885 -1.787 -20.317 1.00 82.38 88 GLY A O 1
ATOM 708 N N . ILE A 1 89 ? 0.854 0.428 -19.951 1.00 82.88 89 ILE A N 1
ATOM 709 C CA . ILE A 1 89 ? 1.122 0.823 -21.344 1.00 82.88 89 ILE A CA 1
ATOM 710 C C . ILE A 1 89 ? 2.494 0.308 -21.799 1.00 82.88 89 ILE A C 1
ATOM 712 O O . ILE A 1 89 ? 2.615 -0.250 -22.891 1.00 82.88 89 ILE A O 1
ATOM 716 N N . LEU A 1 90 ? 3.524 0.443 -20.958 1.00 82.56 90 LEU A N 1
ATOM 717 C CA . LEU A 1 90 ? 4.868 -0.057 -21.260 1.00 82.56 90 LEU A CA 1
ATOM 718 C C . LEU A 1 90 ? 4.888 -1.572 -21.495 1.00 82.56 90 LEU A C 1
ATOM 720 O O . LEU A 1 90 ? 5.582 -2.049 -22.394 1.00 82.56 90 LEU A O 1
ATOM 724 N N . LEU A 1 91 ? 4.103 -2.324 -20.724 1.00 83.25 91 LEU A N 1
ATOM 725 C CA . LEU A 1 91 ? 3.980 -3.774 -20.864 1.00 83.25 91 LEU A CA 1
ATOM 726 C C . LEU A 1 91 ? 3.091 -4.198 -22.045 1.00 83.25 91 LEU A C 1
ATOM 728 O O . LEU A 1 91 ? 3.283 -5.295 -22.574 1.00 83.25 91 LEU A O 1
ATOM 732 N N . ALA A 1 92 ? 2.158 -3.349 -22.484 1.00 88.31 92 ALA A N 1
ATOM 733 C CA . ALA A 1 92 ? 1.292 -3.612 -23.633 1.00 88.31 92 ALA A CA 1
ATOM 734 C C . ALA A 1 92 ? 2.027 -3.483 -24.981 1.00 88.31 92 ALA A C 1
ATOM 736 O O . ALA A 1 92 ? 1.688 -4.179 -25.938 1.00 88.31 92 ALA A O 1
ATOM 737 N N . VAL A 1 93 ? 3.056 -2.632 -25.069 1.00 90.00 93 VAL A N 1
ATOM 738 C CA . VAL A 1 93 ? 3.852 -2.443 -26.294 1.00 90.00 93 VAL A CA 1
ATOM 739 C C . VAL A 1 93 ? 4.952 -3.516 -26.385 1.00 90.00 93 VAL A C 1
ATOM 741 O O . VAL A 1 93 ? 5.878 -3.500 -25.570 1.00 90.00 93 VAL A O 1
ATOM 744 N N . PRO A 1 94 ? 4.953 -4.420 -27.391 1.00 89.56 94 PRO A N 1
ATOM 745 C CA . PRO A 1 94 ? 5.874 -5.565 -27.427 1.00 89.56 94 PRO A CA 1
ATOM 746 C C . PRO A 1 94 ? 7.364 -5.196 -27.379 1.00 89.56 94 PRO A C 1
ATOM 748 O O . PRO A 1 94 ? 8.156 -5.870 -26.717 1.00 89.56 94 PRO A O 1
ATOM 751 N N . ALA A 1 95 ? 7.754 -4.108 -28.052 1.00 87.38 95 ALA A N 1
ATOM 752 C CA . ALA A 1 95 ? 9.135 -3.627 -28.068 1.00 87.38 95 ALA A CA 1
ATOM 753 C C . ALA A 1 95 ? 9.604 -3.148 -26.683 1.00 87.38 95 ALA A C 1
ATOM 755 O O . ALA A 1 95 ? 10.745 -3.390 -26.291 1.00 87.38 95 ALA A O 1
ATOM 756 N N . TRP A 1 96 ? 8.722 -2.491 -25.930 1.00 88.06 96 TRP A N 1
ATOM 757 C CA . TRP A 1 96 ? 9.001 -1.987 -24.587 1.00 88.06 96 TRP A CA 1
ATOM 758 C C . TRP A 1 96 ? 8.943 -3.102 -23.553 1.00 88.06 96 TRP A C 1
ATOM 760 O O . TRP A 1 96 ? 9.868 -3.229 -22.755 1.00 88.06 96 TRP A O 1
ATOM 770 N N . ARG A 1 97 ? 7.960 -4.002 -23.659 1.00 87.75 97 ARG A N 1
ATOM 771 C CA . ARG A 1 97 ? 7.896 -5.233 -22.866 1.00 87.75 97 ARG A CA 1
ATOM 772 C C . ARG A 1 97 ? 9.192 -6.036 -22.958 1.00 87.75 97 ARG A C 1
ATOM 774 O O . ARG A 1 97 ? 9.680 -6.506 -21.937 1.00 87.75 97 ARG A O 1
ATOM 781 N N . ARG A 1 98 ? 9.784 -6.170 -24.153 1.00 86.38 98 ARG A N 1
ATOM 782 C CA . ARG A 1 98 ? 11.076 -6.858 -24.315 1.00 86.38 98 ARG A CA 1
ATOM 783 C C . ARG A 1 98 ? 12.194 -6.161 -23.533 1.00 86.38 98 ARG A C 1
ATOM 785 O O . ARG A 1 98 ? 12.958 -6.847 -22.868 1.00 86.38 98 ARG A O 1
ATOM 792 N N . LYS A 1 99 ? 12.277 -4.825 -23.576 1.00 85.38 99 LYS A N 1
ATOM 793 C CA . LYS A 1 99 ? 13.274 -4.056 -22.805 1.00 85.38 99 LYS A CA 1
ATOM 794 C C . LYS A 1 99 ? 13.091 -4.219 -21.297 1.00 85.38 99 LYS A C 1
ATOM 796 O O . LYS A 1 99 ? 14.073 -4.438 -20.598 1.00 85.38 99 LYS A O 1
ATOM 801 N N . VAL A 1 100 ? 11.844 -4.164 -20.821 1.00 85.50 100 VAL A N 1
ATOM 802 C CA . VAL A 1 100 ? 11.513 -4.408 -19.411 1.00 85.50 100 VAL A CA 1
ATOM 803 C C . VAL A 1 100 ? 11.968 -5.807 -19.003 1.00 85.50 100 VAL A C 1
ATOM 805 O O . VAL A 1 100 ? 12.713 -5.932 -18.042 1.00 85.50 100 VAL A O 1
ATOM 808 N N . LEU A 1 101 ? 11.603 -6.839 -19.773 1.00 85.94 101 LEU A N 1
ATOM 809 C CA . LEU A 1 101 ? 11.979 -8.225 -19.479 1.00 85.94 101 LEU A CA 1
ATOM 810 C C . LEU A 1 101 ? 13.497 -8.432 -19.431 1.00 85.94 101 LEU A C 1
ATOM 812 O O . LEU A 1 101 ? 13.970 -9.133 -18.542 1.00 85.94 101 LEU A O 1
ATOM 816 N N . LEU A 1 102 ? 14.248 -7.806 -20.345 1.00 85.62 102 LEU A N 1
ATOM 817 C CA . LEU A 1 102 ? 15.711 -7.869 -20.360 1.00 85.62 102 LEU A CA 1
ATOM 818 C C . LEU A 1 102 ? 16.316 -7.269 -19.085 1.00 85.62 102 LEU A C 1
ATOM 820 O O . LEU A 1 102 ? 17.104 -7.937 -18.429 1.00 85.62 102 LEU A O 1
ATOM 824 N N . LEU A 1 103 ? 15.896 -6.066 -18.685 1.00 83.19 103 LEU A N 1
ATOM 825 C CA . LEU A 1 103 ? 16.411 -5.417 -17.472 1.00 83.19 103 LEU A CA 1
ATOM 826 C C . LEU A 1 103 ? 15.960 -6.097 -16.180 1.00 83.19 103 LEU A C 1
ATOM 828 O O . LEU A 1 103 ? 16.724 -6.188 -15.226 1.00 83.19 103 LEU A O 1
ATOM 832 N N . THR A 1 104 ? 14.735 -6.622 -16.138 1.00 80.44 104 THR A N 1
ATOM 833 C CA . THR A 1 104 ? 14.290 -7.442 -15.005 1.00 80.44 104 THR A CA 1
ATOM 834 C C . THR A 1 104 ? 14.974 -8.808 -14.965 1.00 80.44 104 THR A C 1
ATOM 836 O O . THR A 1 104 ? 14.935 -9.454 -13.926 1.00 80.44 104 THR A O 1
ATOM 839 N N . GLY A 1 105 ? 15.603 -9.246 -16.061 1.00 79.19 105 GLY A N 1
ATOM 840 C CA . GLY A 1 105 ? 16.403 -10.471 -16.106 1.00 79.19 105 GLY A CA 1
ATOM 841 C C . GLY A 1 105 ? 17.667 -10.395 -15.248 1.00 79.19 105 GLY A C 1
ATOM 842 O O . GLY A 1 105 ? 18.098 -11.421 -14.726 1.00 79.19 105 GLY A O 1
ATOM 843 N N . ASP A 1 106 ? 18.203 -9.188 -15.043 1.00 81.44 106 ASP A N 1
ATOM 844 C CA . ASP A 1 106 ? 19.346 -8.936 -14.156 1.00 81.44 106 ASP A CA 1
ATOM 845 C C . ASP A 1 106 ? 18.934 -8.865 -12.673 1.00 81.44 106 ASP A C 1
ATOM 847 O O . ASP A 1 106 ? 19.761 -9.007 -11.771 1.00 81.44 106 ASP A O 1
ATOM 851 N N . VAL A 1 107 ? 17.642 -8.656 -12.400 1.00 86.38 107 VAL A N 1
ATOM 852 C CA . VAL A 1 107 ? 17.084 -8.662 -11.045 1.00 86.38 107 VAL A CA 1
ATOM 853 C C . VAL A 1 107 ? 16.812 -10.103 -10.625 1.00 86.38 107 VAL A C 1
ATOM 855 O O . VAL A 1 107 ? 16.311 -10.917 -11.402 1.00 86.38 107 VAL A O 1
ATOM 858 N N . SER A 1 108 ? 17.101 -10.444 -9.366 1.00 88.19 108 SER A N 1
ATOM 859 C CA . SER A 1 108 ? 16.818 -11.794 -8.887 1.00 88.19 108 SER A CA 1
ATOM 860 C C . SER A 1 108 ? 15.318 -12.101 -8.990 1.00 88.19 108 SER A C 1
ATOM 862 O O . SER A 1 108 ? 14.457 -11.337 -8.547 1.00 88.19 108 SER A O 1
ATOM 864 N N . ARG A 1 109 ? 14.994 -13.257 -9.580 1.00 87.31 109 ARG A N 1
ATOM 865 C CA . ARG A 1 109 ? 13.607 -13.725 -9.717 1.00 87.31 109 ARG A CA 1
ATOM 866 C C . ARG A 1 109 ? 12.883 -13.748 -8.369 1.00 87.31 109 ARG A C 1
ATOM 868 O O . ARG A 1 109 ? 11.723 -13.354 -8.297 1.00 87.31 109 ARG A O 1
ATOM 875 N N . ASP A 1 110 ? 13.578 -14.178 -7.319 1.00 89.19 110 ASP A N 1
ATOM 876 C CA . ASP A 1 110 ? 13.032 -14.290 -5.965 1.00 89.19 110 ASP A CA 1
ATOM 877 C C . ASP A 1 110 ? 12.634 -12.908 -5.404 1.00 89.19 110 ASP A C 1
ATOM 879 O O . ASP A 1 110 ? 11.580 -12.773 -4.782 1.00 89.19 110 ASP A O 1
ATOM 883 N N . TRP A 1 111 ? 13.400 -11.853 -5.714 1.00 90.25 111 TRP A N 1
ATOM 884 C CA . TRP A 1 111 ? 13.067 -10.476 -5.338 1.00 90.25 111 TRP A CA 1
ATOM 885 C C . TRP A 1 111 ? 11.852 -9.931 -6.091 1.00 90.25 111 TRP A C 1
ATOM 887 O O . TRP A 1 111 ? 10.985 -9.299 -5.489 1.00 90.25 111 TRP A O 1
ATOM 897 N N . LEU A 1 112 ? 11.745 -10.204 -7.394 1.00 91.31 112 LEU A N 1
ATOM 898 C CA . LEU A 1 112 ? 10.573 -9.798 -8.177 1.00 91.31 112 LEU A CA 1
ATOM 899 C C . LEU A 1 112 ? 9.299 -10.472 -7.664 1.00 91.31 112 LEU A C 1
ATOM 901 O O . LEU A 1 112 ? 8.278 -9.806 -7.508 1.00 91.31 112 LEU A O 1
ATOM 905 N N . VAL A 1 113 ? 9.366 -11.770 -7.349 1.00 92.06 113 VAL A N 1
ATOM 906 C CA . VAL A 1 113 ? 8.241 -12.501 -6.749 1.00 92.06 113 VAL A CA 1
ATOM 907 C C . VAL A 1 113 ? 7.876 -11.902 -5.394 1.00 92.06 113 VAL A C 1
ATOM 909 O O . VAL A 1 113 ? 6.700 -11.650 -5.150 1.00 92.06 113 VAL A O 1
ATOM 912 N N . TYR A 1 114 ? 8.862 -11.608 -4.542 1.00 93.75 114 TYR A N 1
ATOM 913 C CA . TYR A 1 114 ? 8.623 -10.942 -3.262 1.00 93.75 114 TYR A CA 1
ATOM 914 C C . TYR A 1 114 ? 7.905 -9.594 -3.434 1.00 93.75 114 TYR A C 1
ATOM 916 O O . TYR A 1 114 ? 6.883 -9.362 -2.791 1.00 93.75 114 TYR A O 1
ATOM 924 N N . LEU A 1 115 ? 8.382 -8.730 -4.337 1.00 95.25 115 LEU A N 1
ATOM 925 C CA . LEU A 1 115 ? 7.759 -7.432 -4.611 1.00 95.25 115 LEU A CA 1
ATOM 926 C C . LEU A 1 115 ? 6.337 -7.571 -5.159 1.00 95.25 115 LEU A C 1
ATOM 928 O O . LEU A 1 115 ? 5.458 -6.808 -4.766 1.00 95.25 115 LEU A O 1
ATOM 932 N N . MET A 1 116 ? 6.090 -8.541 -6.042 1.00 94.25 116 MET A N 1
ATOM 933 C CA . MET A 1 116 ? 4.744 -8.815 -6.548 1.00 94.25 116 MET A CA 1
ATOM 934 C C . MET A 1 116 ? 3.819 -9.291 -5.429 1.00 94.25 116 MET A C 1
ATOM 936 O O . MET A 1 116 ? 2.709 -8.783 -5.303 1.00 94.25 116 MET A O 1
ATOM 940 N N . CYS A 1 117 ? 4.275 -10.212 -4.580 1.00 96.19 117 CYS A N 1
ATOM 941 C CA . CYS A 1 117 ? 3.512 -10.653 -3.417 1.00 96.19 117 CYS A CA 1
ATOM 942 C C . CYS A 1 117 ? 3.213 -9.480 -2.475 1.00 96.19 117 CYS A C 1
ATOM 944 O O . CYS A 1 117 ? 2.069 -9.313 -2.067 1.00 96.19 117 CYS A O 1
ATOM 946 N N . TRP A 1 118 ? 4.197 -8.627 -2.184 1.00 96.81 118 TRP A N 1
ATOM 947 C CA . TRP A 1 118 ? 4.009 -7.449 -1.335 1.00 96.81 118 TRP A CA 1
ATOM 948 C C . TRP A 1 118 ? 3.012 -6.452 -1.947 1.00 96.81 118 TRP A C 1
ATOM 950 O O . TRP A 1 118 ? 2.098 -5.996 -1.262 1.00 96.81 118 TRP A O 1
ATOM 960 N N . ALA A 1 119 ? 3.115 -6.161 -3.244 1.00 95.75 119 ALA A N 1
ATOM 961 C CA . ALA A 1 119 ? 2.183 -5.266 -3.927 1.00 95.75 119 ALA A CA 1
ATOM 962 C C . ALA A 1 119 ? 0.745 -5.818 -3.989 1.00 95.75 119 ALA A C 1
ATOM 964 O O . ALA A 1 119 ? -0.212 -5.046 -3.983 1.00 95.75 119 ALA A O 1
ATOM 965 N N . LEU A 1 120 ? 0.576 -7.140 -4.062 1.00 96.06 120 LEU A N 1
ATOM 966 C CA . LEU A 1 120 ? -0.732 -7.764 -4.275 1.00 96.06 120 LEU A CA 1
ATOM 967 C C . LEU A 1 120 ? -1.415 -8.215 -2.983 1.00 96.06 120 LEU A C 1
ATOM 969 O O . LEU A 1 120 ? -2.644 -8.284 -2.960 1.00 96.06 120 LEU A O 1
ATOM 973 N N . ILE A 1 121 ? -0.670 -8.501 -1.908 1.00 96.19 121 ILE A N 1
ATOM 974 C CA . ILE A 1 121 ? -1.250 -9.102 -0.701 1.00 96.19 121 ILE A CA 1
ATOM 975 C C . ILE A 1 121 ? -2.373 -8.261 -0.069 1.00 96.19 121 ILE A C 1
ATOM 977 O O . ILE A 1 121 ? -3.379 -8.870 0.298 1.00 96.19 121 ILE A O 1
ATOM 981 N N . PRO A 1 122 ? -2.326 -6.908 -0.011 1.00 94.12 122 PRO A N 1
ATOM 982 C CA . PRO A 1 122 ? -3.443 -6.143 0.544 1.00 94.12 122 PRO A CA 1
ATOM 983 C C . PRO A 1 122 ? -4.702 -6.273 -0.318 1.00 94.12 122 PRO A C 1
ATOM 985 O O . PRO A 1 122 ? -5.791 -6.474 0.212 1.00 94.12 122 PRO A O 1
ATOM 988 N N . ALA A 1 123 ? -4.567 -6.235 -1.648 1.00 94.75 123 ALA A N 1
ATOM 989 C CA . ALA A 1 123 ? -5.701 -6.408 -2.551 1.00 94.75 123 ALA A CA 1
ATOM 990 C C . ALA A 1 123 ? -6.280 -7.827 -2.471 1.00 94.75 123 ALA A C 1
ATOM 992 O O . ALA A 1 123 ? -7.496 -7.986 -2.402 1.00 94.75 123 ALA A O 1
ATOM 993 N N . VAL A 1 124 ? -5.432 -8.856 -2.408 1.00 95.94 124 VAL A N 1
ATOM 994 C CA . VAL A 1 124 ? -5.870 -10.249 -2.225 1.00 95.94 124 VAL A CA 1
ATOM 995 C C . VAL A 1 124 ? -6.630 -10.406 -0.908 1.00 95.94 124 VAL A C 1
ATOM 997 O O . VAL A 1 124 ? -7.751 -10.909 -0.912 1.00 95.94 124 VAL A O 1
ATOM 1000 N N . PHE A 1 125 ? -6.067 -9.920 0.200 1.00 94.56 125 PHE A N 1
ATOM 1001 C CA . PHE A 1 125 ? -6.682 -10.014 1.523 1.00 94.56 125 PHE A CA 1
ATOM 1002 C C . PHE A 1 125 ? -8.039 -9.295 1.580 1.00 94.56 125 PHE A C 1
ATOM 1004 O O . PHE A 1 125 ? -9.048 -9.893 1.948 1.00 94.56 125 PHE A O 1
ATOM 1011 N N . PHE A 1 126 ? -8.101 -8.040 1.128 1.00 93.38 126 PHE A N 1
ATOM 1012 C CA . PHE A 1 126 ? -9.327 -7.235 1.160 1.00 93.38 126 PHE A CA 1
ATOM 1013 C C . PHE A 1 126 ? -10.300 -7.520 0.009 1.00 93.38 126 PHE A C 1
ATOM 1015 O O . PHE A 1 126 ? -11.346 -6.883 -0.072 1.00 93.38 126 PHE A O 1
ATOM 1022 N N . THR A 1 127 ? -10.020 -8.486 -0.873 1.00 94.06 127 THR A N 1
ATOM 1023 C CA . THR A 1 127 ? -10.969 -8.874 -1.935 1.00 94.06 127 THR A CA 1
ATOM 1024 C C . THR A 1 127 ? -12.294 -9.365 -1.348 1.00 94.06 127 THR A C 1
ATOM 1026 O O . THR A 1 127 ? -13.355 -9.111 -1.922 1.00 94.06 127 THR A O 1
ATOM 1029 N N . LEU A 1 128 ? -12.234 -10.058 -0.208 1.00 90.19 128 LEU A N 1
ATOM 1030 C CA . LEU A 1 128 ? -13.402 -10.628 0.466 1.00 90.19 128 LEU A CA 1
ATOM 1031 C C . LEU A 1 128 ? -14.120 -9.634 1.388 1.00 90.19 128 LEU A C 1
ATOM 1033 O O . LEU A 1 128 ? -15.283 -9.868 1.727 1.00 90.19 128 LEU A O 1
ATOM 1037 N N . ALA A 1 129 ? -13.447 -8.543 1.761 1.00 86.62 129 ALA A N 1
ATOM 1038 C CA . ALA A 1 129 ? -13.992 -7.532 2.650 1.00 86.62 129 ALA A CA 1
ATOM 1039 C C . ALA A 1 129 ? -15.104 -6.728 1.965 1.00 86.62 129 ALA A C 1
ATOM 1041 O O . ALA A 1 129 ? -15.044 -6.455 0.763 1.00 86.62 129 ALA A O 1
ATOM 1042 N N . ARG A 1 130 ? -16.124 -6.358 2.745 1.00 76.25 130 ARG A N 1
ATOM 1043 C CA . ARG A 1 130 ? -17.264 -5.557 2.268 1.00 76.25 130 ARG A CA 1
ATOM 1044 C C . ARG A 1 130 ? -17.156 -4.083 2.655 1.00 76.25 130 ARG A C 1
ATOM 1046 O O . ARG A 1 130 ? -17.511 -3.225 1.857 1.00 76.25 130 ARG A O 1
ATOM 1053 N N . ASN A 1 131 ? -16.567 -3.790 3.814 1.00 83.12 131 ASN A N 1
ATOM 1054 C CA . ASN A 1 131 ? -16.293 -2.426 4.260 1.00 83.12 131 ASN A CA 1
ATOM 1055 C C . ASN A 1 131 ? -14.823 -2.052 3.982 1.00 83.12 131 ASN A C 1
ATOM 1057 O O . ASN A 1 131 ? -13.939 -2.294 4.805 1.00 83.12 131 ASN A O 1
ATOM 1061 N N . VAL A 1 132 ? -14.538 -1.530 2.781 1.00 84.19 132 VAL A N 1
ATOM 1062 C CA . VAL A 1 132 ? -13.164 -1.256 2.309 1.00 84.19 132 VAL A CA 1
ATOM 1063 C C . VAL A 1 132 ? -12.969 0.217 1.965 1.00 84.19 132 VAL A C 1
ATOM 1065 O O . VAL A 1 132 ? -13.742 0.821 1.222 1.00 84.19 132 VAL A O 1
ATOM 1068 N N . LEU A 1 133 ? -11.862 0.786 2.445 1.00 86.25 133 LEU A N 1
ATOM 1069 C CA . LEU A 1 133 ? -11.423 2.142 2.125 1.00 86.25 133 LEU A CA 1
ATOM 1070 C C . LEU A 1 133 ? -10.381 2.155 1.006 1.00 86.25 133 LEU A C 1
ATOM 1072 O O . LEU A 1 133 ? -9.537 1.266 0.905 1.00 86.25 133 LEU A O 1
ATOM 1076 N N . VAL A 1 134 ? -10.349 3.248 0.238 1.00 85.94 134 VAL A N 1
ATOM 1077 C CA . VAL A 1 134 ? -9.275 3.497 -0.739 1.00 85.94 134 VAL A CA 1
ATOM 1078 C C . VAL A 1 134 ? -7.887 3.516 -0.088 1.00 85.94 134 VAL A C 1
ATOM 1080 O O . VAL A 1 134 ? -6.905 3.167 -0.721 1.00 85.94 134 VAL A O 1
ATOM 1083 N N . THR A 1 135 ? -7.777 3.864 1.194 1.00 90.19 135 THR A N 1
ATOM 1084 C CA . THR A 1 135 ? -6.496 3.884 1.913 1.00 90.19 135 THR A CA 1
ATOM 1085 C C . THR A 1 135 ? -5.970 2.492 2.266 1.00 90.19 135 THR A C 1
ATOM 1087 O O . THR A 1 135 ? -4.797 2.362 2.607 1.00 90.19 135 THR A O 1
ATOM 1090 N N . TYR A 1 136 ? -6.774 1.430 2.141 1.00 92.00 136 TYR A N 1
ATOM 1091 C CA . TYR A 1 136 ? -6.348 0.070 2.502 1.00 92.00 136 TYR A CA 1
ATOM 1092 C C . TYR A 1 136 ? -5.273 -0.496 1.569 1.00 92.00 136 TYR A C 1
ATOM 1094 O O . TYR A 1 136 ? -4.586 -1.450 1.925 1.00 92.00 136 TYR A O 1
ATOM 1102 N N . VAL A 1 137 ? -5.073 0.112 0.397 1.00 94.44 137 VAL A N 1
ATOM 1103 C CA . VAL A 1 137 ? -4.000 -0.273 -0.530 1.00 94.44 137 VAL A CA 1
ATOM 1104 C C . VAL A 1 137 ? -2.671 0.436 -0.250 1.00 94.44 137 VAL A C 1
ATOM 1106 O O . VAL A 1 137 ? -1.663 0.072 -0.848 1.00 94.44 137 VAL A O 1
ATOM 1109 N N . LEU A 1 138 ? -2.618 1.405 0.675 1.00 93.88 138 LEU A N 1
ATOM 1110 C CA . LEU A 1 138 ? -1.382 2.131 1.004 1.00 93.88 138 LEU A CA 1
ATOM 1111 C C . LEU A 1 138 ? -0.196 1.218 1.379 1.00 93.88 138 LEU A C 1
ATOM 1113 O O . LEU A 1 138 ? 0.907 1.495 0.905 1.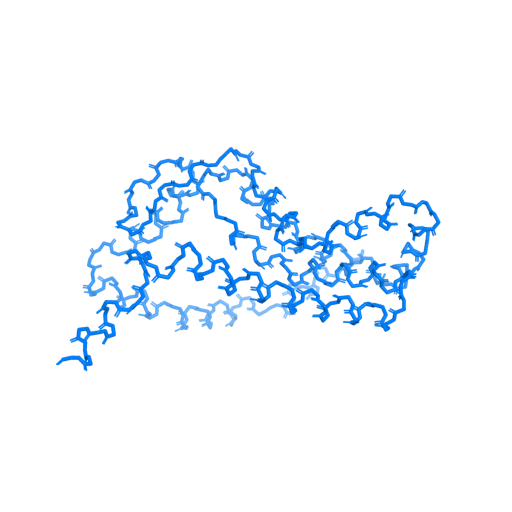00 93.88 138 LEU A O 1
ATOM 1117 N N . PRO A 1 139 ? -0.371 0.107 2.125 1.00 95.62 139 PRO A N 1
ATOM 1118 C CA . PRO A 1 139 ? 0.733 -0.808 2.422 1.00 95.62 139 PRO A CA 1
ATOM 1119 C C . PRO A 1 139 ? 1.373 -1.465 1.184 1.00 95.62 139 PRO A C 1
ATOM 1121 O O . PRO A 1 139 ? 2.530 -1.879 1.254 1.00 95.62 139 PRO A O 1
ATOM 1124 N N . ALA A 1 140 ? 0.656 -1.550 0.054 1.00 95.75 140 ALA A N 1
ATOM 1125 C CA . ALA A 1 140 ? 1.185 -2.064 -1.215 1.00 95.75 140 ALA A CA 1
ATOM 1126 C C . ALA A 1 140 ? 2.037 -1.032 -1.972 1.00 95.75 140 ALA A C 1
ATOM 1128 O O . ALA A 1 140 ? 2.870 -1.400 -2.805 1.00 95.75 140 ALA A O 1
ATOM 1129 N N . MET A 1 141 ? 1.830 0.261 -1.709 1.00 94.50 141 MET A N 1
ATOM 1130 C CA . MET A 1 141 ? 2.381 1.353 -2.515 1.00 94.50 141 MET A CA 1
ATOM 1131 C C . MET A 1 141 ? 3.912 1.365 -2.619 1.00 94.50 141 MET A C 1
ATOM 1133 O O . MET A 1 141 ? 4.399 1.622 -3.721 1.00 94.50 141 MET A O 1
ATOM 1137 N N . PRO A 1 142 ? 4.697 1.047 -1.567 1.00 95.62 142 PRO A N 1
ATOM 1138 C CA . PRO A 1 142 ? 6.151 0.965 -1.699 1.00 95.62 142 PRO A CA 1
ATOM 1139 C C . PRO A 1 142 ? 6.597 -0.076 -2.734 1.00 95.62 142 PRO A C 1
ATOM 1141 O O . PRO A 1 142 ? 7.422 0.222 -3.597 1.00 95.62 142 PRO A O 1
ATOM 1144 N N . ALA A 1 143 ? 6.010 -1.276 -2.710 1.00 95.62 143 ALA A N 1
ATOM 1145 C CA . ALA A 1 143 ? 6.326 -2.327 -3.674 1.00 95.62 143 ALA A CA 1
ATOM 1146 C C . ALA A 1 143 ? 5.900 -1.944 -5.096 1.00 95.62 143 ALA A C 1
ATOM 1148 O O . ALA A 1 143 ? 6.670 -2.119 -6.043 1.00 95.62 143 ALA A O 1
ATOM 1149 N N . VAL A 1 144 ? 4.706 -1.358 -5.245 1.00 94.38 144 VAL A N 1
ATOM 1150 C CA . VAL A 1 144 ? 4.219 -0.850 -6.535 1.00 94.38 144 VAL A CA 1
ATOM 1151 C C . VAL A 1 144 ? 5.157 0.220 -7.094 1.00 94.38 144 VAL A C 1
ATOM 1153 O O . VAL A 1 144 ? 5.481 0.176 -8.280 1.00 94.38 144 VAL A O 1
ATOM 1156 N N . ALA A 1 145 ? 5.641 1.144 -6.261 1.00 92.31 145 ALA A N 1
ATOM 1157 C CA . ALA A 1 145 ? 6.576 2.186 -6.675 1.00 92.31 145 ALA A CA 1
ATOM 1158 C C . ALA A 1 145 ? 7.903 1.598 -7.177 1.00 92.31 145 ALA A C 1
ATOM 1160 O O . ALA A 1 145 ? 8.399 2.021 -8.222 1.00 92.31 145 ALA A O 1
ATOM 1161 N N . ILE A 1 146 ? 8.446 0.587 -6.487 1.00 93.25 146 ILE A N 1
ATOM 1162 C CA . ILE A 1 146 ? 9.670 -0.108 -6.916 1.00 93.25 146 ILE A CA 1
ATOM 1163 C C . ILE A 1 146 ? 9.444 -0.809 -8.265 1.00 93.25 146 ILE A C 1
ATOM 1165 O O . ILE A 1 146 ? 10.234 -0.623 -9.190 1.00 93.25 146 ILE A O 1
ATOM 1169 N N . LEU A 1 147 ? 8.348 -1.562 -8.413 1.00 92.00 147 LEU A N 1
ATOM 1170 C CA . LEU A 1 147 ? 8.012 -2.271 -9.656 1.00 92.00 147 LEU A CA 1
ATOM 1171 C C . LEU A 1 147 ? 7.787 -1.311 -10.834 1.00 92.00 147 LEU A C 1
ATOM 1173 O O . LEU A 1 147 ? 8.294 -1.547 -11.933 1.00 92.00 147 LEU A O 1
ATOM 1177 N N . CYS A 1 148 ? 7.077 -0.202 -10.611 1.00 90.88 148 CYS A N 1
ATOM 1178 C CA . CYS A 1 148 ? 6.897 0.842 -11.619 1.00 90.88 148 CYS A CA 1
ATOM 1179 C C . CYS A 1 148 ? 8.237 1.482 -11.989 1.00 90.88 148 CYS A C 1
ATOM 1181 O O . CYS A 1 148 ? 8.506 1.686 -13.170 1.00 90.88 148 CYS A O 1
ATOM 1183 N N . GLY A 1 149 ? 9.098 1.746 -11.002 1.00 90.12 149 GLY A N 1
ATOM 1184 C CA . GLY A 1 149 ? 10.450 2.253 -11.215 1.00 90.12 149 GLY A CA 1
ATOM 1185 C C . GLY A 1 149 ? 11.261 1.353 -12.145 1.00 90.12 149 GLY A C 1
ATOM 1186 O O . GLY A 1 149 ? 11.808 1.852 -13.123 1.00 90.12 149 GLY A O 1
ATOM 1187 N N . LEU A 1 150 ? 11.263 0.037 -11.900 1.00 89.25 150 LEU A N 1
ATOM 1188 C CA . LEU A 1 150 ? 11.932 -0.952 -12.757 1.00 89.25 150 LEU A CA 1
ATOM 1189 C C . LEU A 1 150 ? 11.391 -0.946 -14.196 1.00 89.25 150 LEU A C 1
ATOM 1191 O O . LEU A 1 150 ? 12.161 -1.037 -15.150 1.00 89.25 150 LEU A O 1
ATOM 1195 N N . CYS A 1 151 ? 10.073 -0.809 -14.370 1.00 88.88 151 CYS A N 1
ATOM 1196 C CA . CYS A 1 151 ? 9.464 -0.746 -15.701 1.00 88.88 151 CYS A CA 1
ATOM 1197 C C . CYS A 1 151 ? 9.816 0.555 -16.438 1.00 88.88 151 CYS A C 1
ATOM 1199 O O . CYS A 1 151 ? 10.123 0.538 -17.629 1.00 88.88 151 CYS A O 1
ATOM 1201 N N . LEU A 1 152 ? 9.769 1.692 -15.740 1.00 89.19 152 LEU A N 1
ATOM 1202 C CA . LEU A 1 152 ? 9.981 3.014 -16.327 1.00 89.19 152 LEU A CA 1
ATOM 1203 C C . LEU A 1 152 ? 11.442 3.232 -16.713 1.00 89.19 152 LEU A C 1
ATOM 1205 O O . LEU A 1 152 ? 11.706 3.710 -17.815 1.00 89.19 152 LEU A O 1
ATOM 1209 N N . THR A 1 153 ? 12.394 2.858 -15.853 1.00 90.50 153 THR A N 1
ATOM 1210 C CA . THR A 1 153 ? 13.834 3.012 -16.136 1.00 90.50 153 THR A CA 1
ATOM 1211 C C . THR A 1 153 ? 14.301 2.139 -17.293 1.00 90.50 153 THR A C 1
ATOM 1213 O O . THR A 1 153 ? 15.317 2.448 -17.914 1.00 90.50 153 THR A O 1
ATOM 1216 N N . ALA A 1 154 ? 13.537 1.100 -17.641 1.00 88.00 154 ALA A N 1
ATOM 1217 C CA . ALA A 1 154 ? 13.831 0.255 -18.787 1.00 88.00 154 ALA A CA 1
ATOM 1218 C C . ALA A 1 154 ? 13.576 0.897 -20.150 1.00 88.00 154 ALA A C 1
ATOM 1220 O O . ALA A 1 154 ? 14.095 0.434 -21.171 1.00 88.00 154 ALA A O 1
ATOM 1221 N N . VAL A 1 155 ? 12.765 1.953 -20.189 1.00 88.06 155 VAL A N 1
ATOM 1222 C CA . VAL A 1 155 ? 12.304 2.554 -21.445 1.00 88.06 155 VAL A CA 1
ATOM 1223 C C . VAL A 1 155 ? 12.557 4.055 -21.483 1.00 88.06 155 VAL A C 1
ATOM 1225 O O . VAL A 1 155 ? 12.871 4.594 -22.543 1.00 88.06 155 VAL A O 1
ATOM 1228 N N . LEU A 1 156 ? 12.445 4.728 -20.340 1.00 89.38 156 LEU A N 1
ATOM 1229 C CA . LEU A 1 156 ? 12.533 6.174 -20.213 1.00 89.38 156 LEU A CA 1
ATOM 1230 C C . LEU A 1 156 ? 13.864 6.593 -19.589 1.00 89.38 156 LEU A C 1
ATOM 1232 O O . LEU A 1 156 ? 14.416 5.925 -18.716 1.00 89.38 156 LEU A O 1
ATOM 1236 N N . SER A 1 157 ? 14.362 7.758 -20.001 1.00 91.31 157 SER A N 1
ATOM 1237 C CA . SER A 1 157 ? 15.547 8.341 -19.376 1.00 91.31 157 SER A CA 1
ATOM 1238 C C . SER A 1 157 ? 15.226 8.870 -17.977 1.00 91.31 157 SER A C 1
ATOM 1240 O O . SER A 1 157 ? 14.119 9.342 -17.704 1.00 91.31 157 SER A O 1
ATOM 1242 N N . ARG A 1 158 ? 16.235 8.888 -17.095 1.00 91.00 158 ARG A N 1
ATOM 1243 C CA . ARG A 1 158 ? 16.109 9.448 -15.738 1.00 91.00 158 ARG A CA 1
ATOM 1244 C C . ARG A 1 158 ? 15.538 10.870 -15.738 1.00 91.00 158 ARG A C 1
ATOM 1246 O O . ARG A 1 158 ? 14.750 11.199 -14.860 1.00 91.00 158 ARG A O 1
ATOM 1253 N N . ARG A 1 159 ? 15.913 11.702 -16.720 1.00 93.38 159 ARG A N 1
ATOM 1254 C CA . ARG A 1 159 ? 15.400 13.076 -16.852 1.00 93.38 159 ARG A CA 1
ATOM 1255 C C . ARG A 1 159 ? 13.888 13.086 -17.065 1.00 93.38 159 ARG A C 1
ATOM 1257 O O . ARG A 1 159 ? 13.199 13.791 -16.344 1.00 93.38 159 ARG A O 1
ATOM 1264 N N . VAL A 1 160 ? 13.375 12.264 -17.983 1.00 90.56 160 VAL A N 1
ATOM 1265 C CA . VAL A 1 160 ? 11.930 12.169 -18.258 1.00 90.56 160 VAL A CA 1
ATOM 1266 C C . VAL A 1 160 ? 11.169 11.671 -17.031 1.00 90.56 160 VAL A C 1
ATOM 1268 O O . VAL A 1 160 ? 10.142 12.246 -16.686 1.00 90.56 160 VAL A O 1
ATOM 1271 N N . ILE A 1 161 ? 11.695 10.655 -16.338 1.00 89.19 161 ILE A N 1
ATOM 1272 C CA . ILE A 1 161 ? 11.067 10.106 -15.126 1.00 89.19 161 ILE A CA 1
ATOM 1273 C C . ILE A 1 161 ? 10.980 11.174 -14.030 1.00 89.19 161 ILE A C 1
ATOM 1275 O O . ILE A 1 161 ? 9.906 11.393 -13.478 1.00 89.19 161 ILE A O 1
ATOM 1279 N N . VAL A 1 162 ? 12.088 11.864 -13.738 1.00 90.31 162 VAL A N 1
ATOM 1280 C CA . VAL A 1 162 ? 12.129 12.899 -12.693 1.00 90.31 162 VAL A CA 1
ATOM 1281 C C . VAL A 1 162 ? 11.249 14.089 -13.065 1.00 90.31 162 VAL A C 1
ATOM 1283 O O . VAL A 1 162 ? 10.447 14.517 -12.245 1.00 90.31 162 VAL A O 1
ATOM 1286 N N . SER A 1 163 ? 11.336 14.600 -14.296 1.00 90.88 163 SER A N 1
ATOM 1287 C CA . SER A 1 163 ? 10.488 15.710 -14.746 1.00 90.88 163 SER A CA 1
ATOM 1288 C C . SER A 1 163 ? 9.003 15.350 -14.698 1.00 90.88 163 SER A C 1
ATOM 1290 O O . SER A 1 163 ? 8.204 16.154 -14.224 1.00 90.88 163 SER A O 1
ATOM 1292 N N . GLY A 1 164 ? 8.641 14.136 -15.127 1.00 88.88 164 GLY A N 1
ATOM 1293 C CA . GLY A 1 164 ? 7.276 13.625 -15.040 1.00 88.88 164 GLY A CA 1
ATOM 1294 C C . GLY A 1 164 ? 6.791 13.531 -13.595 1.00 88.88 164 GLY A C 1
ATOM 1295 O O . GLY A 1 164 ? 5.738 14.075 -13.277 1.00 88.88 164 GLY A O 1
ATOM 1296 N N . ALA A 1 165 ? 7.584 12.925 -12.705 1.00 87.25 165 ALA A N 1
ATOM 1297 C CA . ALA A 1 165 ? 7.255 12.799 -11.284 1.00 87.25 165 ALA A CA 1
ATOM 1298 C C . ALA A 1 165 ? 7.089 14.162 -10.599 1.00 87.25 165 ALA A C 1
ATOM 1300 O O . ALA A 1 165 ? 6.128 14.371 -9.861 1.00 87.25 165 ALA A O 1
ATOM 1301 N N . THR A 1 166 ? 7.981 15.110 -10.880 1.00 90.06 166 THR A N 1
ATOM 1302 C CA . THR A 1 166 ? 7.904 16.463 -10.322 1.00 90.06 166 THR A CA 1
ATOM 1303 C C . THR A 1 166 ? 6.667 17.201 -10.822 1.00 90.06 166 THR A C 1
ATO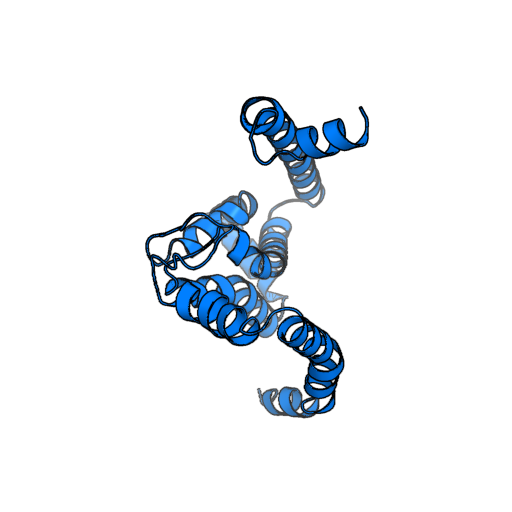M 1305 O O . THR A 1 166 ? 5.915 17.737 -10.011 1.00 90.06 166 THR A O 1
ATOM 1308 N N . ALA A 1 167 ? 6.416 17.205 -12.137 1.00 90.75 167 ALA A N 1
ATOM 1309 C CA . ALA A 1 167 ? 5.237 17.857 -12.711 1.00 90.75 167 ALA A CA 1
ATOM 1310 C C . ALA A 1 167 ? 3.947 17.298 -12.100 1.00 90.75 167 ALA A C 1
ATOM 1312 O O . ALA A 1 167 ? 3.042 18.040 -11.739 1.00 90.75 167 ALA A O 1
ATOM 1313 N N . MET A 1 168 ? 3.902 15.987 -11.913 1.00 86.56 168 MET A N 1
ATOM 1314 C CA . MET A 1 168 ? 2.808 15.283 -11.273 1.00 86.56 168 MET A CA 1
ATOM 1315 C C . MET A 1 168 ? 2.557 15.681 -9.821 1.00 86.56 168 MET A C 1
ATOM 1317 O O . MET A 1 168 ? 1.412 15.939 -9.462 1.00 86.56 168 MET A O 1
ATOM 1321 N N . VAL A 1 169 ? 3.604 15.746 -8.994 1.00 89.75 169 VAL A N 1
ATOM 1322 C CA . VAL A 1 169 ? 3.485 16.187 -7.595 1.00 89.75 169 VAL A CA 1
ATOM 1323 C C . VAL A 1 169 ? 2.958 17.619 -7.537 1.00 89.75 169 VAL A C 1
ATOM 1325 O O . VAL A 1 169 ? 2.056 17.909 -6.755 1.00 89.75 169 VAL A O 1
ATOM 1328 N N . VAL A 1 170 ? 3.464 18.497 -8.407 1.00 93.44 170 VAL A N 1
ATOM 1329 C CA . VAL A 1 170 ? 3.013 19.891 -8.493 1.00 93.44 170 VAL A CA 1
ATOM 1330 C C . VAL A 1 170 ? 1.548 19.971 -8.923 1.00 93.44 170 VAL A C 1
ATOM 1332 O O . VAL A 1 170 ? 0.760 20.650 -8.269 1.00 93.44 170 VAL A O 1
ATOM 1335 N N . LEU A 1 171 ? 1.156 19.252 -9.979 1.00 91.44 171 LEU A N 1
ATOM 1336 C CA . LEU A 1 171 ? -0.221 19.239 -10.478 1.00 91.44 171 LEU A CA 1
ATOM 1337 C C . LEU A 1 171 ? -1.194 18.647 -9.457 1.00 91.44 171 LEU A C 1
ATOM 1339 O O . LEU A 1 171 ? -2.262 19.213 -9.243 1.00 91.44 171 LEU A O 1
ATOM 1343 N N . PHE A 1 172 ? -0.827 17.545 -8.798 1.00 87.69 172 PHE A N 1
ATOM 1344 C CA . PHE A 1 172 ? -1.641 16.938 -7.746 1.00 87.69 172 PHE A CA 1
ATOM 1345 C C . PHE A 1 172 ? -1.785 17.868 -6.539 1.00 87.69 172 PHE A C 1
ATOM 1347 O O . PHE A 1 172 ? -2.892 18.037 -6.031 1.00 87.69 172 PHE A O 1
ATOM 1354 N N . GLY A 1 173 ? -0.696 18.510 -6.104 1.00 90.88 173 GLY A N 1
ATOM 1355 C CA . GLY A 1 173 ? -0.723 19.493 -5.023 1.00 90.88 173 GLY A CA 1
ATOM 1356 C C . GLY A 1 173 ? -1.625 20.681 -5.355 1.00 90.88 173 GLY A C 1
ATOM 1357 O O . GLY A 1 173 ? -2.509 21.023 -4.573 1.00 90.88 173 GLY A O 1
ATOM 1358 N N . ALA A 1 174 ? -1.477 21.254 -6.552 1.00 94.06 174 ALA A N 1
ATOM 1359 C CA . ALA A 1 174 ? -2.316 22.353 -7.022 1.00 94.06 174 ALA A CA 1
ATOM 1360 C C . ALA A 1 174 ? -3.796 21.947 -7.124 1.00 94.06 174 ALA A C 1
ATOM 1362 O O . ALA A 1 174 ? -4.668 22.656 -6.622 1.00 94.06 174 ALA A O 1
ATOM 1363 N N . ALA A 1 175 ? -4.087 20.783 -7.713 1.00 91.56 175 ALA A N 1
ATOM 1364 C CA . ALA A 1 175 ? -5.444 20.251 -7.810 1.00 91.56 175 ALA A CA 1
ATOM 1365 C C . ALA A 1 175 ? -6.061 19.990 -6.428 1.00 91.56 175 ALA A C 1
ATOM 1367 O O . ALA A 1 175 ? -7.236 20.284 -6.224 1.00 91.56 175 ALA A O 1
ATOM 1368 N N . SER A 1 176 ? -5.270 19.501 -5.468 1.00 88.31 176 SER A N 1
ATOM 1369 C CA . SER A 1 176 ? -5.718 19.269 -4.091 1.00 88.31 176 SER A CA 1
ATOM 1370 C C . SER A 1 176 ? -6.052 20.576 -3.376 1.00 88.31 176 SER A C 1
ATOM 1372 O O . SER A 1 176 ? -7.086 20.651 -2.721 1.00 88.31 176 SER A O 1
ATOM 1374 N N . ILE A 1 177 ? -5.236 21.624 -3.543 1.00 91.75 177 ILE A N 1
ATOM 1375 C CA . ILE A 1 177 ? -5.506 22.959 -2.984 1.00 91.75 177 ILE A CA 1
ATOM 1376 C C . ILE A 1 177 ? -6.796 23.535 -3.578 1.00 91.75 177 ILE A C 1
ATOM 1378 O O . ILE A 1 177 ? -7.682 23.958 -2.842 1.00 91.75 177 ILE A O 1
ATOM 1382 N N . VAL A 1 178 ? -6.948 23.501 -4.906 1.00 93.75 178 VAL A N 1
ATOM 1383 C CA . VAL A 1 178 ? -8.163 23.993 -5.578 1.00 93.75 178 VAL A CA 1
ATOM 1384 C C . VAL A 1 178 ? -9.392 23.185 -5.158 1.00 93.75 178 VAL A C 1
ATOM 1386 O O . VAL A 1 178 ? -10.447 23.758 -4.891 1.00 93.75 178 VAL A O 1
ATOM 1389 N N . GLY A 1 179 ? -9.263 21.860 -5.083 1.00 89.62 179 GLY A N 1
ATOM 1390 C CA . GLY A 1 179 ? -10.325 20.970 -4.627 1.00 89.62 179 GLY A CA 1
ATOM 1391 C C . GLY A 1 179 ? -10.725 21.252 -3.180 1.00 89.62 179 GLY A C 1
ATOM 1392 O O . GLY A 1 179 ? -11.914 21.314 -2.872 1.00 89.62 179 GLY A O 1
ATOM 1393 N N . TYR A 1 180 ? -9.749 21.497 -2.307 1.00 87.19 180 TYR A N 1
ATOM 1394 C CA . TYR A 1 180 ? -9.999 21.905 -0.933 1.00 87.19 180 TYR A CA 1
ATOM 1395 C C . TYR A 1 180 ? -10.770 23.227 -0.876 1.00 87.19 180 TYR A C 1
ATOM 1397 O O . TYR A 1 180 ? -11.831 23.274 -0.260 1.00 87.19 180 TYR A O 1
ATOM 1405 N N . GLU A 1 181 ? -10.307 24.268 -1.568 1.00 88.88 181 GLU A N 1
ATOM 1406 C CA . GLU A 1 181 ? -10.962 25.582 -1.559 1.00 88.88 181 GLU A CA 1
ATOM 1407 C C . GLU A 1 181 ? -12.391 25.534 -2.113 1.00 88.88 181 GLU A C 1
ATOM 1409 O O . GLU A 1 181 ? -13.300 26.148 -1.557 1.00 88.88 181 GLU A O 1
ATOM 1414 N N . ARG A 1 182 ? -12.623 24.767 -3.185 1.00 89.00 182 ARG A N 1
ATOM 1415 C CA . ARG A 1 182 ? -13.948 24.699 -3.816 1.00 89.00 182 ARG A CA 1
ATOM 1416 C C . ARG A 1 182 ? -14.947 23.831 -3.076 1.00 89.00 182 ARG A C 1
ATOM 1418 O O . ARG A 1 182 ? -16.126 24.168 -3.053 1.00 89.00 182 ARG A O 1
ATOM 1425 N N . TYR A 1 183 ? -14.497 22.704 -2.534 1.00 84.94 183 TYR A N 1
ATOM 1426 C CA . TYR A 1 183 ? -15.407 21.706 -1.986 1.00 84.94 183 TYR A CA 1
ATOM 1427 C C . TYR A 1 183 ? -15.338 21.645 -0.465 1.00 84.94 183 TYR A C 1
ATOM 1429 O O . TYR A 1 183 ? -16.383 21.558 0.162 1.00 84.94 183 TYR A O 1
ATOM 1437 N N . TYR A 1 184 ? -14.160 21.756 0.153 1.00 80.81 184 TYR A N 1
ATOM 1438 C CA . TYR A 1 184 ? -13.952 21.430 1.571 1.00 80.81 184 TYR A CA 1
ATOM 1439 C C . TYR A 1 184 ? -13.720 22.628 2.503 1.00 80.81 184 TYR A C 1
ATOM 1441 O O . TYR A 1 184 ? -13.866 22.477 3.716 1.00 80.81 184 TYR A O 1
ATOM 1449 N N . ALA A 1 185 ? -13.443 23.828 1.987 1.00 77.94 185 ALA A N 1
ATOM 1450 C CA . ALA A 1 185 ? -13.168 25.007 2.814 1.00 77.94 185 ALA A CA 1
ATOM 1451 C C . ALA A 1 185 ? -14.312 25.371 3.782 1.00 77.94 185 ALA A C 1
ATOM 1453 O O . ALA A 1 185 ? -14.053 25.945 4.842 1.00 77.94 185 ALA A O 1
ATOM 1454 N N . GLY A 1 186 ? -15.554 25.005 3.446 1.00 73.50 186 GLY A N 1
ATOM 1455 C CA . GLY A 1 186 ? -16.745 25.153 4.292 1.00 73.50 186 GLY A CA 1
ATOM 1456 C C . GLY A 1 186 ? -17.299 23.848 4.882 1.00 73.50 186 GLY A C 1
ATOM 1457 O O . GLY A 1 186 ? -18.378 23.872 5.465 1.00 73.50 186 GLY A O 1
ATOM 1458 N N . HIS A 1 187 ? -16.623 22.703 4.722 1.00 75.94 187 HIS A N 1
ATOM 1459 C CA . HIS A 1 187 ? -17.135 21.422 5.222 1.00 75.94 187 HIS A CA 1
ATOM 1460 C C . HIS A 1 187 ? -17.118 21.346 6.755 1.00 75.94 187 HIS A C 1
ATOM 1462 O O . HIS A 1 187 ? -16.151 21.750 7.397 1.00 75.94 187 HIS A O 1
ATOM 1468 N N . LYS A 1 188 ? -18.155 20.712 7.326 1.00 63.91 188 LYS A N 1
ATOM 1469 C CA . LYS A 1 188 ? -18.337 20.451 8.771 1.00 63.91 188 LYS A CA 1
ATOM 1470 C C . LYS A 1 188 ? -17.121 19.808 9.455 1.00 63.91 188 LYS A C 1
ATOM 1472 O O . LYS A 1 188 ? -16.914 20.021 10.641 1.00 63.91 188 LYS A O 1
ATOM 1477 N N . TYR A 1 189 ? -16.350 19.005 8.724 1.00 61.84 189 TYR A N 1
ATOM 1478 C CA . TYR A 1 189 ? -15.189 18.280 9.249 1.00 61.84 189 TYR A CA 1
ATOM 1479 C C . TYR A 1 189 ? -13.875 19.071 9.166 1.00 61.84 189 TYR A C 1
ATOM 1481 O O . TYR A 1 189 ? -12.815 18.520 9.457 1.00 61.84 189 TYR A O 1
ATOM 1489 N N . ASN A 1 190 ? -13.905 20.342 8.751 1.00 69.50 190 ASN A N 1
ATOM 1490 C CA . ASN A 1 190 ? -12.718 21.182 8.839 1.00 69.50 190 ASN A CA 1
ATOM 1491 C C . ASN A 1 190 ? -12.467 21.582 10.311 1.00 69.50 190 ASN A C 1
ATOM 1493 O O . ASN A 1 190 ? -13.386 21.667 11.123 1.00 69.50 190 ASN A O 1
ATOM 1497 N N . GLN A 1 191 ? -11.209 21.833 10.673 1.00 73.38 191 GLN A N 1
ATOM 1498 C CA . GLN A 1 191 ? -10.846 22.234 12.039 1.00 73.38 191 GLN A CA 1
ATOM 1499 C C . GLN A 1 191 ? -11.027 23.744 12.290 1.00 73.38 191 GLN A C 1
ATOM 1501 O O . GLN A 1 191 ? -10.728 24.222 13.382 1.00 73.38 191 GLN A O 1
ATOM 1506 N N . ARG A 1 192 ? -11.522 24.520 11.308 1.00 71.25 192 ARG A N 1
ATOM 1507 C CA . ARG A 1 192 ? -11.677 25.981 11.443 1.00 71.25 192 ARG A CA 1
ATOM 1508 C C . ARG A 1 192 ? -12.598 26.382 12.606 1.00 71.25 192 ARG A C 1
ATOM 1510 O O . ARG A 1 192 ? -12.205 27.305 13.309 1.00 71.25 192 ARG A O 1
ATOM 1517 N N . PRO A 1 193 ? -13.767 25.748 12.841 1.00 73.56 193 PRO A N 1
ATOM 1518 C CA . PRO A 1 193 ? -14.617 26.046 13.988 1.00 73.56 193 PRO A CA 1
ATOM 1519 C C . PRO A 1 193 ? -13.888 25.863 15.313 1.00 73.56 193 PRO A C 1
ATOM 1521 O O . PRO A 1 193 ? -13.945 26.753 16.146 1.00 73.56 193 PRO A O 1
ATOM 1524 N N . ILE A 1 194 ? -13.140 24.765 15.466 1.00 75.88 194 ILE A N 1
ATOM 1525 C CA . ILE A 1 194 ? -12.370 24.477 16.683 1.00 75.88 194 ILE A CA 1
ATOM 1526 C C . ILE A 1 194 ? -11.334 25.581 16.908 1.00 75.88 194 ILE A C 1
ATOM 1528 O O . ILE A 1 194 ? -11.289 26.172 17.978 1.00 75.88 194 ILE A O 1
ATOM 1532 N N . ILE A 1 195 ? -10.545 25.910 15.881 1.00 79.25 195 ILE A N 1
ATOM 1533 C CA . ILE A 1 195 ? -9.533 26.972 15.961 1.00 79.25 195 ILE A CA 1
ATOM 1534 C C . ILE A 1 195 ? -10.186 28.315 16.316 1.00 79.25 195 ILE A C 1
ATOM 1536 O O . ILE A 1 195 ? -9.692 29.002 17.200 1.00 79.25 195 ILE A O 1
ATOM 1540 N N . ARG A 1 196 ? -11.311 28.678 15.687 1.00 82.19 196 ARG A N 1
ATOM 1541 C CA . ARG A 1 196 ? -12.029 29.922 16.013 1.00 82.19 196 ARG A CA 1
ATOM 1542 C C . ARG A 1 196 ? -12.494 29.953 17.466 1.00 82.19 196 ARG A C 1
ATOM 1544 O O . ARG A 1 196 ? -12.260 30.946 18.127 1.00 82.19 196 ARG A O 1
ATOM 1551 N N . THR A 1 197 ? -13.049 28.861 17.991 1.00 82.81 197 THR A N 1
ATOM 1552 C CA . THR A 1 197 ? -13.499 28.789 19.392 1.00 82.81 197 THR A CA 1
ATOM 1553 C C . THR A 1 197 ? -12.370 28.956 20.416 1.00 82.81 197 THR A C 1
ATOM 1555 O O . THR A 1 197 ? -12.636 29.404 21.522 1.00 82.81 197 THR A O 1
AT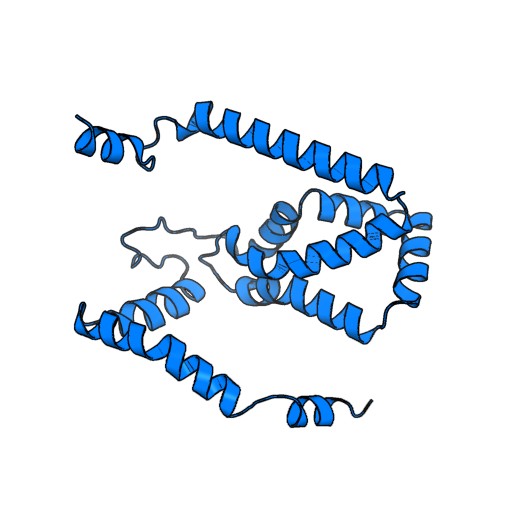OM 1558 N N . TYR A 1 198 ? -11.126 28.591 20.085 1.00 80.69 198 TYR A N 1
ATOM 1559 C CA . TYR A 1 198 ? -9.980 28.740 20.996 1.00 80.69 198 TYR A CA 1
ATOM 1560 C C . TYR A 1 198 ? -9.165 30.027 20.781 1.00 80.69 198 TYR A C 1
ATOM 1562 O O . TYR A 1 198 ? -8.284 30.321 21.589 1.00 80.69 198 TYR A O 1
ATOM 1570 N N . HIS A 1 199 ? -9.416 30.769 19.698 1.00 75.81 199 HIS A N 1
ATOM 1571 C CA . HIS A 1 199 ? -8.683 31.990 19.341 1.00 75.81 199 HIS A CA 1
ATOM 1572 C C . HIS A 1 199 ? -9.548 33.266 19.319 1.00 75.81 199 HIS A C 1
ATOM 1574 O O . HIS A 1 199 ? -8.993 34.345 19.106 1.00 75.81 199 HIS A O 1
ATOM 1580 N N . GLU A 1 200 ? -10.860 33.153 19.536 1.00 63.91 200 GLU A N 1
ATOM 1581 C CA . GLU A 1 200 ? -11.806 34.251 19.817 1.00 63.91 200 GLU A CA 1
ATOM 1582 C C . GLU A 1 200 ? -12.165 34.263 21.309 1.00 63.91 200 GLU A C 1
ATOM 1584 O O . GLU A 1 200 ? -12.251 35.376 21.875 1.00 63.91 200 GLU A O 1
#

Foldseek 3Di:
DPCVVVVVVVDPVPVVVVVVCVVPVVVVVVVCVVPPCCCVCVVCLVPVCQFQPQCSVSPPPDDRDFDQQLVLVVLLPVVLPPLSVVLVVLCVDPVSVVLLCVLCVPPDPVVLVVLVCQLCVQSVSSSSGRRDDSCSNVSNNVSSVVSSVSSCVSPHDPVCVVVVVVVVVVVVVVVVVVCCVPPPVPDPPDCVVVVVVVVD

Secondary structure (DSSP, 8-state):
--THHHHHHHS-TTHHHHHHHHHHHHHHHHHHHHSTTHHIIIIIIIIIIHHH-S--TT-TTS---B--TTHHHHHHHHHTTTHHHHHHHHHHSHHHHHHHHHHHHSS-HHHHHHHHHHHHHHHHHHTS-SB--GGGGGGGHHHHHHHHHHHHHTTS-HHHHHHHHHHHHHHHHHHHHHHIIIIITT-TTSSHHHHHHHH-